Protein AF-A0A9D7E510-F1 (afdb_monomer_lite)

Organism: NCBI:txid2899263

Sec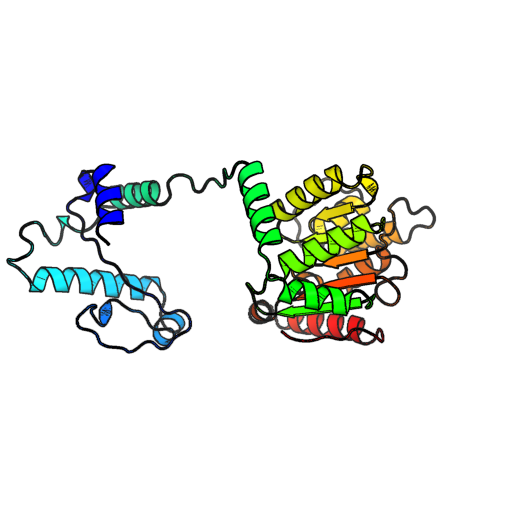ondary structure (DSSP, 8-state):
-HHHHHHHHHH-GGGTTS-----EE-SS------BTTB-GGGEE-HHHHHHS-HHHHHHHHHHHHHHHHHHTTTT-TT--TTTTSPPHHHHHHHHHHHSTT------HHHHHHHHHHHHHHS-HHHHHHHHHHTT-SEEEEE--TTSSHHHHHHHHHHHHHHTT--EEEE-S-HHHHHHHHHHHHHH-S-GGGEEEE-HHHHHHHHHT-SS--S-HHIIIIIHHHHHHHHHS-TT--SPPBSEEEETTGGGG--HHHHHHHHHHBTTHHHHSEEEEEE-SSGGGGS-HHHHHHHHHHHHHHHHSTT---EE-

pLDDT: mean 74.4, std 15.43, range [32.12, 93.81]

InterPro domains:
  IPR006935 Helicase/UvrB, N-terminal [PF04851] (123-252)
  IPR014001 Helicase superfamily 1/2, ATP-binding domain [PS51192] (130-312)
  IPR027417 P-loop containing nucleoside triphosphate hydrolase [G3DSA:3.40.50.300] (111-297)
  IPR027417 P-loop containing nucleoside triphosphate hydrolase [SSF52540] (55-264)

Structure (mmCIF, N/CA/C/O backbone):
data_AF-A0A9D7E510-F1
#
_entry.id   AF-A0A9D7E510-F1
#
loop_
_atom_site.group_PDB
_atom_site.id
_atom_site.type_symbol
_atom_site.label_atom_id
_atom_site.label_alt_id
_atom_site.label_comp_id
_atom_site.label_asym_id
_atom_site.label_entity_id
_atom_site.label_seq_id
_atom_site.pdbx_PDB_ins_code
_atom_site.Cartn_x
_atom_site.Cartn_y
_atom_site.Cartn_z
_atom_site.occupancy
_atom_site.B_iso_or_equiv
_atom_site.auth_seq_id
_atom_site.auth_comp_id
_atom_site.auth_asym_id
_atom_site.auth_atom_id
_atom_site.pdbx_PDB_model_num
ATOM 1 N N . MET A 1 1 ? 14.332 2.297 -32.876 1.00 50.8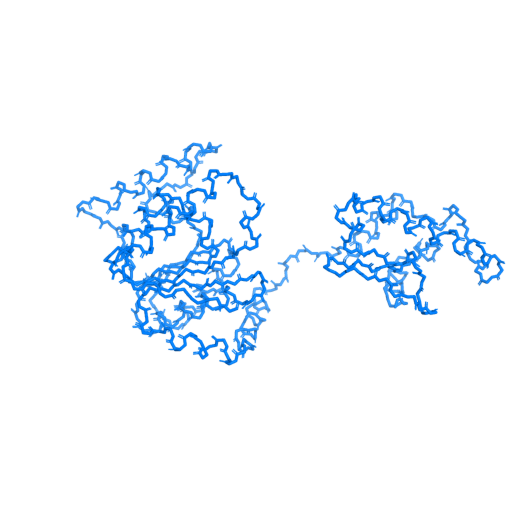4 1 MET A N 1
ATOM 2 C CA . MET A 1 1 ? 15.694 2.050 -32.338 1.00 50.84 1 MET A CA 1
ATOM 3 C C . MET A 1 1 ? 16.651 3.226 -32.562 1.00 50.84 1 MET A C 1
ATOM 5 O O . MET A 1 1 ? 17.382 3.557 -31.640 1.00 50.84 1 MET A O 1
ATOM 9 N N . HIS A 1 2 ? 16.612 3.893 -33.726 1.00 56.69 2 HIS A N 1
ATOM 10 C CA . HIS A 1 2 ? 17.417 5.095 -34.017 1.00 56.69 2 HIS A CA 1
ATOM 11 C C . HIS A 1 2 ? 17.227 6.230 -32.996 1.00 56.69 2 HIS A C 1
ATOM 13 O O . HIS A 1 2 ? 18.208 6.763 -32.500 1.00 56.69 2 HIS A O 1
ATOM 19 N N . SER A 1 3 ? 15.991 6.474 -32.546 1.00 67.56 3 SER A N 1
ATOM 20 C CA . SER A 1 3 ? 15.665 7.564 -31.610 1.00 67.56 3 SER A CA 1
ATOM 21 C C . SER A 1 3 ? 16.499 7.594 -30.314 1.00 67.56 3 SER A C 1
ATOM 23 O O . SER A 1 3 ? 16.955 8.668 -29.933 1.00 67.56 3 SER A O 1
ATOM 25 N N . LEU A 1 4 ? 16.765 6.451 -29.661 1.00 76.69 4 LEU A N 1
ATOM 26 C CA . LEU A 1 4 ? 17.544 6.435 -28.411 1.00 76.69 4 LEU A CA 1
ATOM 27 C C . LEU A 1 4 ? 19.038 6.664 -28.670 1.00 76.69 4 LEU A C 1
ATOM 29 O O . LEU A 1 4 ? 19.679 7.446 -27.975 1.00 76.69 4 LEU A O 1
ATOM 33 N N . ARG A 1 5 ? 19.596 6.007 -29.693 1.00 82.75 5 ARG A N 1
ATOM 34 C CA . ARG A 1 5 ? 20.995 6.214 -30.082 1.00 82.75 5 ARG A CA 1
ATOM 35 C C . ARG A 1 5 ? 21.221 7.665 -30.494 1.00 82.75 5 ARG A C 1
ATOM 37 O O . ARG A 1 5 ? 22.174 8.280 -30.032 1.00 82.75 5 ARG A O 1
ATOM 44 N N . ASP A 1 6 ? 20.332 8.216 -31.309 1.00 82.31 6 ASP A N 1
ATOM 45 C CA . ASP A 1 6 ? 20.431 9.591 -31.790 1.00 82.31 6 ASP A CA 1
ATOM 46 C C . ASP A 1 6 ? 20.286 10.591 -30.633 1.00 82.31 6 ASP A C 1
ATOM 48 O O . ASP A 1 6 ? 21.034 11.563 -30.567 1.00 82.31 6 ASP A O 1
ATOM 52 N N . TYR A 1 7 ? 19.403 10.320 -29.663 1.00 83.00 7 TYR A N 1
ATOM 53 C CA . TYR A 1 7 ? 19.268 11.104 -28.429 1.00 83.00 7 TYR A CA 1
ATOM 54 C C . TYR A 1 7 ? 20.561 11.129 -27.602 1.00 83.00 7 TYR A C 1
ATOM 56 O O . TYR A 1 7 ? 20.985 12.195 -27.146 1.00 83.00 7 TYR A O 1
ATOM 64 N N . VAL A 1 8 ? 21.189 9.964 -27.417 1.00 84.62 8 VAL A N 1
ATOM 65 C CA . VAL A 1 8 ? 22.427 9.810 -26.642 1.00 84.62 8 VAL A CA 1
ATOM 66 C C . VAL A 1 8 ? 23.598 10.483 -27.363 1.00 84.62 8 VAL A C 1
ATOM 68 O O . VAL A 1 8 ? 24.303 11.294 -26.768 1.00 84.62 8 VAL A O 1
ATOM 71 N N . VAL A 1 9 ? 23.764 10.220 -28.662 1.00 85.12 9 VAL A N 1
ATOM 72 C CA . VAL A 1 9 ? 24.860 10.768 -29.479 1.00 85.12 9 VAL A CA 1
ATOM 73 C C . VAL A 1 9 ? 24.745 12.283 -29.658 1.00 85.12 9 VAL A C 1
ATOM 75 O O . VAL A 1 9 ? 25.763 12.970 -29.691 1.00 85.12 9 VAL A O 1
ATOM 78 N N . LYS A 1 10 ? 23.524 12.829 -29.731 1.00 84.81 10 LYS A N 1
ATOM 79 C CA . LYS A 1 10 ? 23.296 14.281 -29.813 1.00 84.81 10 LYS A CA 1
ATOM 80 C C . LYS A 1 10 ? 23.758 15.023 -28.555 1.00 84.81 10 LYS A C 1
ATOM 82 O O . LYS A 1 10 ? 24.132 16.187 -28.651 1.00 84.81 10 LYS A O 1
ATOM 87 N N . ARG A 1 11 ? 23.714 14.374 -27.389 1.00 81.38 11 ARG A N 1
ATOM 88 C CA . ARG A 1 11 ? 24.143 14.954 -26.106 1.00 81.38 11 ARG A CA 1
ATOM 89 C C . ARG A 1 11 ? 25.596 14.641 -25.753 1.00 81.38 11 ARG A C 1
ATOM 91 O O . ARG A 1 11 ? 26.243 15.469 -25.125 1.00 81.38 11 ARG A O 1
ATOM 98 N N . ASP A 1 12 ? 26.108 13.487 -26.167 1.00 82.44 12 ASP A N 1
ATOM 99 C CA . ASP A 1 12 ? 27.518 13.128 -26.025 1.00 82.44 12 ASP A CA 1
ATOM 100 C C . ASP A 1 12 ? 28.020 12.450 -27.311 1.00 82.44 12 ASP A C 1
ATOM 102 O O . ASP A 1 12 ? 27.808 11.261 -27.570 1.00 82.44 12 ASP A O 1
ATOM 106 N N . CYS A 1 13 ? 28.729 13.233 -28.126 1.00 82.19 13 CYS A N 1
ATOM 107 C CA . CYS A 1 13 ? 29.284 12.794 -29.403 1.00 82.19 13 CYS A CA 1
ATOM 108 C C . CYS A 1 13 ? 30.378 11.723 -29.249 1.00 82.19 13 CYS A C 1
ATOM 110 O O . CYS A 1 13 ? 30.617 10.960 -30.193 1.00 82.19 13 CYS A O 1
ATOM 112 N N . SER A 1 14 ? 30.985 11.592 -28.059 1.00 82.19 14 SER A N 1
ATOM 113 C CA . SER A 1 14 ? 31.972 10.545 -27.760 1.00 82.19 14 SER A CA 1
ATOM 114 C C . SER A 1 14 ? 31.362 9.139 -27.745 1.00 82.19 14 SER A C 1
ATOM 116 O O . SER A 1 14 ? 32.092 8.149 -27.753 1.00 82.19 14 SER A O 1
ATOM 118 N N . LEU A 1 15 ? 30.028 9.034 -27.754 1.00 83.38 15 LEU A N 1
ATOM 119 C CA . LEU A 1 15 ? 29.286 7.771 -27.755 1.00 83.38 15 LEU A CA 1
ATOM 120 C C . LEU A 1 15 ? 28.911 7.292 -29.167 1.00 83.38 15 LEU A C 1
ATOM 122 O O . LEU A 1 15 ? 28.362 6.203 -29.327 1.00 83.38 15 LEU A O 1
ATOM 126 N N . SER A 1 16 ? 29.221 8.077 -30.204 1.00 83.19 16 SER A N 1
ATOM 127 C CA . SER A 1 16 ? 28.870 7.781 -31.603 1.00 83.19 16 SER A CA 1
ATOM 128 C C . SER A 1 16 ? 29.471 6.474 -32.136 1.00 83.19 16 SER A C 1
ATOM 130 O O . SER A 1 16 ? 28.828 5.792 -32.940 1.00 83.19 16 SER A O 1
ATOM 132 N N . GLY A 1 17 ? 30.669 6.115 -31.663 1.00 84.25 17 GLY A N 1
ATOM 133 C CA . GLY A 1 17 ? 31.392 4.901 -32.052 1.00 84.25 17 GLY A CA 1
ATOM 134 C C . GLY A 1 17 ? 30.976 3.628 -31.309 1.00 84.25 17 GLY A C 1
ATOM 135 O O . GLY A 1 17 ? 31.424 2.546 -31.687 1.00 84.25 17 GLY A O 1
ATOM 136 N N . ILE A 1 18 ? 30.126 3.732 -30.278 1.00 88.69 18 ILE A N 1
ATOM 137 C CA . ILE A 1 18 ? 29.694 2.592 -29.457 1.00 88.69 18 ILE A CA 1
ATOM 138 C C . ILE A 1 18 ? 28.623 1.785 -30.194 1.00 88.69 18 ILE A C 1
ATOM 140 O O . ILE A 1 18 ? 27.746 2.338 -30.866 1.00 88.69 18 ILE A O 1
ATOM 144 N N . LEU A 1 19 ? 28.674 0.460 -30.047 1.00 88.38 19 LEU A N 1
ATOM 145 C CA . LEU A 1 19 ? 27.659 -0.422 -30.603 1.00 88.38 19 LEU A CA 1
ATOM 146 C C . LEU A 1 19 ? 26.359 -0.379 -29.780 1.00 88.38 19 LEU A C 1
ATOM 148 O O . LEU A 1 19 ? 26.359 -0.674 -28.588 1.00 88.38 19 LEU A O 1
ATOM 152 N N . PHE A 1 20 ? 25.239 -0.078 -30.443 1.00 86.94 20 PHE A N 1
ATOM 153 C CA . PHE A 1 20 ? 23.895 -0.125 -29.859 1.00 86.94 20 PHE A CA 1
ATOM 154 C C . PHE A 1 20 ? 23.093 -1.280 -30.455 1.00 86.94 20 PHE A C 1
ATOM 156 O O . PHE A 1 20 ? 23.040 -1.437 -31.673 1.00 86.94 20 PHE A O 1
ATOM 163 N N . PHE A 1 21 ? 22.425 -2.044 -29.592 1.00 87.25 21 PHE A N 1
ATOM 164 C CA . PHE A 1 21 ? 21.490 -3.100 -29.970 1.00 87.25 21 PHE A CA 1
ATOM 165 C C . PHE A 1 21 ? 20.294 -3.118 -29.024 1.00 87.25 21 PHE A C 1
ATOM 167 O O . PHE A 1 21 ? 20.404 -2.720 -27.865 1.00 87.25 21 PHE A O 1
ATOM 174 N N . SER A 1 22 ? 19.163 -3.620 -29.513 1.00 86.88 22 SER A N 1
ATOM 175 C CA . SER A 1 22 ? 18.006 -3.943 -28.684 1.00 86.88 22 SER A CA 1
ATOM 176 C C . SER A 1 22 ? 17.856 -5.448 -28.522 1.00 86.88 22 SER A C 1
ATOM 178 O O . SER A 1 22 ? 18.141 -6.220 -29.444 1.00 86.88 22 SER A O 1
ATOM 180 N N . ALA A 1 23 ? 17.318 -5.834 -27.374 1.00 89.06 23 ALA A N 1
ATOM 181 C CA . ALA A 1 23 ? 16.826 -7.171 -27.114 1.00 89.06 23 ALA A CA 1
ATOM 182 C C . ALA A 1 23 ? 15.551 -7.101 -26.270 1.00 89.06 23 ALA A C 1
ATOM 184 O O . ALA A 1 23 ? 15.326 -6.117 -25.564 1.00 89.06 23 ALA A O 1
ATOM 185 N N . VAL A 1 24 ? 14.729 -8.142 -26.352 1.00 88.94 24 VAL A N 1
ATOM 186 C CA . VAL A 1 24 ? 13.446 -8.244 -25.649 1.00 88.94 24 VAL A CA 1
ATOM 187 C C . VAL A 1 24 ? 13.505 -9.388 -24.645 1.00 88.94 24 VAL A C 1
ATOM 189 O O . VAL A 1 24 ? 14.005 -10.470 -24.941 1.00 88.94 24 VAL A O 1
ATOM 192 N N . ILE A 1 25 ? 12.983 -9.164 -23.443 1.00 88.56 25 ILE A N 1
ATOM 193 C CA . ILE A 1 25 ? 12.869 -10.205 -22.421 1.00 88.56 25 ILE A CA 1
ATOM 194 C C . ILE A 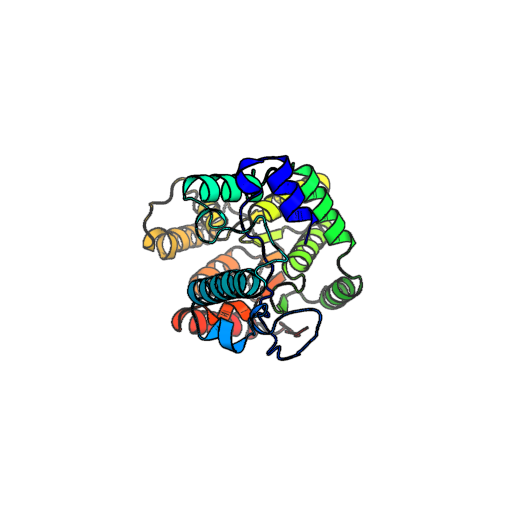1 25 ? 11.390 -10.492 -22.209 1.00 88.56 25 ILE A C 1
ATOM 196 O O . ILE A 1 25 ? 10.648 -9.650 -21.708 1.00 88.56 25 ILE A O 1
ATOM 200 N N . PHE A 1 26 ? 10.968 -11.699 -22.561 1.00 87.12 26 PHE A N 1
ATOM 201 C CA . PHE A 1 26 ? 9.628 -12.186 -22.280 1.00 87.12 26 PHE A CA 1
ATOM 202 C C . PHE A 1 26 ? 9.610 -12.781 -20.876 1.00 87.12 26 PHE A C 1
ATOM 204 O O . PHE A 1 26 ? 10.013 -13.919 -20.654 1.00 87.12 26 PHE A O 1
ATOM 211 N N . THR A 1 27 ? 9.143 -12.005 -19.903 1.00 84.69 27 THR A N 1
ATOM 212 C CA . THR A 1 27 ? 9.152 -12.407 -18.486 1.00 84.69 27 THR A CA 1
ATOM 213 C C . THR A 1 27 ? 8.167 -13.537 -18.180 1.00 84.69 27 THR A C 1
ATOM 215 O O . THR A 1 27 ? 8.410 -14.350 -17.287 1.00 84.69 27 THR A O 1
ATOM 218 N N . ARG A 1 28 ? 7.066 -13.618 -18.938 1.00 75.38 28 ARG A N 1
ATOM 219 C CA . ARG A 1 28 ? 5.962 -14.563 -18.695 1.00 75.38 28 ARG A CA 1
ATOM 220 C C . ARG A 1 28 ? 5.698 -15.535 -19.850 1.00 75.38 28 ARG A C 1
ATOM 222 O O . ARG A 1 28 ? 5.140 -16.598 -19.608 1.00 75.38 28 ARG A O 1
ATOM 229 N N . ALA A 1 29 ? 6.163 -15.241 -21.066 1.00 78.69 29 ALA A N 1
ATOM 230 C CA . ALA A 1 29 ? 5.894 -16.062 -22.247 1.00 78.69 29 ALA A CA 1
ATOM 231 C C . ALA A 1 29 ? 7.108 -16.919 -22.671 1.00 78.69 29 ALA A C 1
ATOM 233 O O . ALA A 1 29 ? 8.229 -16.400 -22.753 1.00 78.69 29 ALA A O 1
ATOM 234 N N . PRO A 1 30 ? 6.912 -18.216 -22.982 1.00 74.12 30 PRO A N 1
ATOM 235 C CA . PRO A 1 30 ? 7.916 -19.042 -23.643 1.00 74.12 30 PRO A CA 1
ATOM 236 C C . PRO A 1 30 ? 7.958 -18.703 -25.143 1.00 74.12 30 PRO A C 1
ATOM 238 O O . PRO A 1 30 ? 7.520 -19.474 -25.989 1.00 74.12 30 PRO A O 1
ATOM 241 N N . PHE A 1 31 ? 8.447 -17.505 -25.465 1.00 80.62 31 PHE A N 1
ATOM 242 C CA . PHE A 1 31 ? 8.577 -17.035 -26.843 1.00 80.62 31 PHE A CA 1
ATOM 243 C C . PHE A 1 31 ? 9.619 -17.867 -27.606 1.00 80.62 31 PHE A C 1
ATOM 245 O O . PHE A 1 31 ? 10.715 -18.103 -27.089 1.00 80.62 31 PHE A O 1
ATOM 252 N N . SER A 1 32 ? 9.265 -18.319 -28.811 1.00 75.69 32 SER A N 1
ATOM 253 C CA . SER A 1 32 ? 10.130 -19.137 -29.678 1.00 75.69 32 SER A CA 1
ATOM 254 C C . SER A 1 32 ? 9.964 -18.833 -31.172 1.00 75.69 32 SER A C 1
ATOM 256 O O . SER A 1 32 ? 10.434 -19.596 -32.008 1.00 75.69 32 SER A O 1
ATOM 258 N N . GLU A 1 33 ? 9.331 -17.707 -31.510 1.00 80.06 33 GLU A N 1
ATOM 259 C CA . GLU A 1 33 ? 9.060 -17.338 -32.900 1.00 80.06 33 GLU A CA 1
ATOM 260 C C . GLU A 1 33 ? 10.323 -16.839 -33.615 1.00 80.06 33 GLU A C 1
ATOM 262 O O . GLU A 1 33 ? 11.055 -15.963 -33.126 1.00 80.06 33 GLU A O 1
ATOM 267 N N . GLU A 1 34 ? 10.543 -17.369 -34.816 1.00 82.19 34 GLU A N 1
ATOM 268 C CA . GLU A 1 34 ? 11.590 -16.927 -35.727 1.00 82.19 34 GLU A CA 1
ATOM 269 C C . GLU A 1 34 ? 11.010 -15.963 -36.761 1.00 82.19 34 GLU A C 1
ATOM 271 O O . GLU A 1 34 ? 9.983 -16.224 -37.382 1.00 82.19 34 GLU A O 1
ATOM 276 N N . SER A 1 35 ? 11.683 -14.832 -36.960 1.00 83.69 35 SER A N 1
ATOM 277 C CA . SER A 1 35 ? 11.290 -13.828 -37.945 1.00 83.69 35 SER A CA 1
ATOM 278 C C . SER A 1 35 ? 12.529 -13.268 -38.631 1.00 83.69 35 SER A C 1
ATOM 280 O O . SER A 1 35 ? 13.575 -13.141 -37.994 1.00 83.69 35 SER A O 1
ATOM 282 N N . PRO A 1 36 ? 12.439 -12.870 -39.908 1.00 78.31 36 PRO A N 1
ATOM 283 C CA . PRO A 1 36 ? 13.504 -12.113 -40.558 1.00 78.31 36 PRO A CA 1
ATOM 284 C C . PRO A 1 36 ? 13.742 -10.728 -39.925 1.00 78.31 36 PRO A C 1
ATOM 286 O O . PRO A 1 36 ? 14.789 -10.128 -40.168 1.00 78.31 36 PRO A O 1
ATOM 289 N N . GLU A 1 37 ? 12.808 -10.217 -39.116 1.00 78.06 37 GLU A N 1
ATOM 290 C CA . GLU A 1 37 ? 12.905 -8.896 -38.479 1.00 78.06 37 GLU A CA 1
ATOM 291 C C . GLU A 1 37 ? 13.808 -8.866 -37.234 1.00 78.06 37 GLU A C 1
ATOM 293 O O . GLU A 1 37 ? 14.300 -7.799 -36.858 1.00 78.06 37 GLU A O 1
ATOM 298 N N . TRP A 1 38 ? 14.061 -10.013 -36.595 1.00 83.12 38 TRP A N 1
ATOM 299 C CA . TRP A 1 38 ? 14.916 -10.107 -35.410 1.00 83.12 38 TRP A CA 1
ATOM 300 C C . TRP A 1 38 ? 15.751 -11.377 -35.407 1.00 83.12 38 TRP A C 1
ATOM 302 O O . TRP A 1 38 ? 15.374 -12.422 -35.924 1.00 83.12 38 TRP A O 1
ATOM 312 N N . HIS A 1 39 ? 16.903 -11.325 -34.753 1.00 85.38 39 HIS A N 1
ATOM 313 C CA . HIS A 1 39 ? 17.708 -12.519 -34.576 1.00 85.38 39 HIS A CA 1
ATOM 314 C C . HIS A 1 39 ? 17.228 -13.351 -33.380 1.00 85.38 39 HIS A C 1
ATOM 316 O O . HIS A 1 39 ? 16.844 -12.781 -32.356 1.00 85.38 39 HIS A O 1
ATOM 322 N N . PRO A 1 40 ? 17.343 -14.693 -33.428 1.00 84.44 40 PRO A N 1
ATOM 323 C CA . PRO A 1 40 ? 16.976 -15.560 -32.303 1.00 84.44 40 PRO A CA 1
ATOM 324 C C . PRO A 1 40 ? 17.707 -15.218 -30.999 1.00 84.44 40 PRO A C 1
ATOM 326 O O . PRO A 1 40 ? 17.216 -15.455 -29.905 1.00 84.44 40 PRO A O 1
ATOM 329 N N . TRP A 1 41 ? 18.892 -14.614 -31.097 1.00 87.56 41 TRP A N 1
ATOM 330 C CA . TRP A 1 41 ? 19.654 -14.172 -29.935 1.00 87.56 41 TRP A CA 1
ATOM 331 C C . TRP A 1 41 ? 19.220 -12.818 -29.363 1.00 87.56 41 TRP A C 1
ATOM 333 O O . TRP A 1 41 ? 19.731 -12.436 -28.318 1.00 87.56 41 TRP A O 1
ATOM 343 N N . GLN A 1 42 ? 18.309 -12.091 -30.014 1.00 87.56 42 GLN A N 1
ATOM 344 C CA . GLN A 1 42 ? 17.789 -10.806 -29.533 1.00 87.56 42 GLN A CA 1
ATOM 345 C C . GLN A 1 42 ? 16.605 -10.955 -28.577 1.00 87.56 42 GLN A C 1
ATOM 347 O O . GLN A 1 42 ? 16.060 -9.944 -28.139 1.00 87.56 42 GLN A O 1
ATOM 352 N N . HIS A 1 43 ? 16.198 -12.174 -28.226 1.00 87.69 43 HIS A N 1
ATOM 353 C CA . HIS A 1 43 ? 15.164 -12.371 -27.223 1.00 87.69 43 HIS A CA 1
ATOM 354 C C . HIS A 1 43 ? 15.574 -13.375 -26.146 1.00 87.69 43 HIS A C 1
ATOM 356 O O . HIS A 1 43 ? 16.329 -14.316 -26.385 1.00 87.69 43 HIS A O 1
ATOM 362 N N . ILE A 1 44 ? 15.059 -13.161 -24.937 1.00 85.44 44 ILE A N 1
ATOM 363 C CA . ILE A 1 44 ? 15.159 -14.093 -23.813 1.00 85.44 44 ILE A CA 1
ATOM 364 C C . ILE A 1 44 ? 13.741 -14.522 -23.470 1.00 85.44 44 ILE A C 1
ATOM 366 O O . ILE A 1 44 ? 12.897 -13.683 -23.161 1.00 85.44 44 ILE A O 1
ATOM 370 N N . ASN A 1 45 ? 13.479 -15.824 -23.516 1.00 85.19 45 ASN A N 1
ATOM 371 C CA . ASN A 1 45 ? 12.193 -16.367 -23.099 1.00 85.19 45 ASN A CA 1
ATOM 372 C C . ASN A 1 45 ? 12.109 -16.545 -21.575 1.00 85.19 45 ASN A C 1
ATOM 374 O O . ASN A 1 45 ? 13.118 -16.530 -20.861 1.00 85.19 45 ASN A O 1
ATOM 378 N N . SER A 1 46 ? 10.892 -16.760 -21.077 1.00 84.56 46 SER A N 1
ATOM 379 C CA . SER A 1 46 ? 10.628 -16.855 -19.638 1.00 84.56 46 SER A CA 1
ATOM 380 C C . SER A 1 46 ? 11.372 -18.009 -18.955 1.00 84.56 46 SER A C 1
ATOM 382 O O . SER A 1 46 ? 11.739 -17.903 -17.785 1.00 84.56 46 SER A O 1
ATOM 384 N N . LEU A 1 47 ? 11.654 -19.096 -19.679 1.00 80.88 47 LEU A N 1
ATOM 385 C CA . LEU A 1 47 ? 12.389 -20.256 -19.168 1.00 80.88 47 LEU A CA 1
ATOM 386 C C . LEU A 1 47 ? 13.869 -19.933 -18.935 1.00 80.88 47 LEU A C 1
ATOM 388 O O . LEU A 1 47 ? 14.409 -20.252 -17.876 1.00 80.88 47 LEU A O 1
ATOM 392 N N . ILE A 1 48 ? 14.523 -19.284 -19.902 1.00 81.06 48 ILE A N 1
ATOM 393 C CA . ILE A 1 48 ? 15.928 -18.871 -19.791 1.00 81.06 48 ILE A CA 1
ATOM 394 C C . ILE A 1 48 ? 16.066 -17.789 -18.717 1.00 81.06 48 ILE A C 1
ATOM 396 O O . ILE A 1 48 ? 16.981 -17.865 -17.897 1.00 81.06 48 ILE A O 1
ATOM 400 N N . PHE A 1 49 ? 15.125 -16.840 -18.676 1.00 84.88 49 PHE A N 1
ATOM 401 C CA . PHE A 1 49 ? 15.102 -15.764 -17.685 1.00 84.88 49 PHE A CA 1
ATOM 402 C C . PHE A 1 49 ? 15.026 -16.285 -16.241 1.00 84.88 49 PHE A C 1
ATOM 404 O O . PHE A 1 49 ? 15.722 -15.774 -15.371 1.00 84.88 49 PHE A O 1
ATOM 411 N N . LYS A 1 50 ? 14.235 -17.337 -15.985 1.00 82.56 50 LYS A N 1
ATOM 412 C CA . LYS A 1 50 ? 14.104 -17.946 -14.648 1.00 82.56 50 LYS A CA 1
ATOM 413 C C . LYS A 1 50 ? 15.296 -18.821 -14.244 1.00 82.56 50 LYS A C 1
ATOM 415 O O . LYS A 1 50 ? 15.521 -19.022 -13.057 1.00 82.56 50 LYS A O 1
ATOM 420 N N . ARG A 1 51 ? 16.031 -19.385 -15.209 1.00 83.56 51 ARG A N 1
ATOM 421 C CA . ARG A 1 51 ? 17.087 -20.387 -14.955 1.00 83.56 51 ARG A CA 1
ATOM 422 C C . ARG A 1 51 ? 18.505 -19.823 -14.941 1.00 83.56 51 ARG A C 1
ATOM 424 O O . ARG A 1 51 ? 19.405 -20.490 -14.438 1.00 83.56 51 ARG A O 1
ATOM 431 N N . ARG A 1 52 ? 18.740 -18.644 -15.524 1.00 85.06 52 ARG A N 1
ATOM 432 C CA . ARG A 1 52 ? 20.076 -18.035 -15.616 1.00 85.06 52 ARG A CA 1
ATOM 433 C C . ARG A 1 52 ? 20.050 -16.602 -15.082 1.00 85.06 52 ARG A C 1
ATOM 435 O O . ARG A 1 52 ? 19.091 -15.883 -15.351 1.00 85.06 52 ARG A O 1
ATOM 442 N N . PRO A 1 53 ? 21.117 -16.140 -14.405 1.00 88.19 53 PRO A N 1
ATOM 443 C CA . PRO A 1 53 ? 21.238 -14.740 -14.019 1.00 88.19 53 PRO A CA 1
ATOM 444 C C . PRO A 1 53 ? 21.059 -13.806 -15.222 1.00 88.19 53 PRO A C 1
ATOM 446 O O . PRO A 1 53 ? 21.651 -14.021 -16.287 1.00 88.19 53 PRO A O 1
ATOM 449 N N . ILE A 1 54 ? 20.286 -12.733 -15.039 1.00 85.56 54 ILE A N 1
ATOM 450 C CA . ILE A 1 54 ? 20.027 -11.745 -16.097 1.00 85.56 54 ILE A CA 1
ATOM 451 C C . ILE A 1 54 ? 21.332 -11.137 -16.634 1.00 85.56 54 ILE A C 1
ATOM 453 O O . ILE A 1 54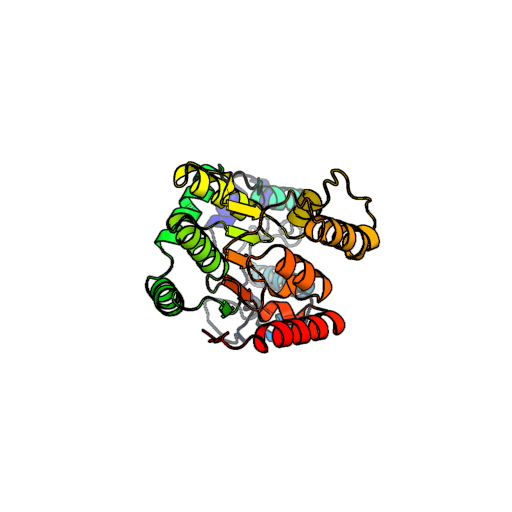 ? 21.477 -10.931 -17.836 1.00 85.56 54 ILE A O 1
ATOM 457 N N . SER A 1 55 ? 22.327 -10.944 -15.763 1.00 89.25 55 SER A N 1
ATOM 458 C CA . SER A 1 55 ? 23.642 -10.408 -16.118 1.00 89.25 55 SER A CA 1
ATOM 459 C C . SER A 1 55 ? 24.393 -11.289 -17.120 1.00 89.25 55 SER A C 1
ATOM 461 O O . SER A 1 55 ? 25.021 -10.769 -18.040 1.00 89.25 55 SER A O 1
ATOM 463 N N . ALA A 1 56 ? 24.312 -12.615 -16.979 1.00 88.25 56 ALA A N 1
ATOM 464 C CA . ALA A 1 56 ? 24.920 -13.555 -17.916 1.00 88.25 56 ALA A CA 1
ATOM 465 C C . ALA A 1 56 ? 24.203 -13.517 -19.271 1.00 88.25 56 ALA A C 1
ATOM 467 O O . ALA A 1 56 ? 24.850 -13.439 -20.311 1.00 88.25 56 ALA A O 1
ATOM 468 N N . SER A 1 57 ? 22.870 -13.482 -19.250 1.00 88.69 57 SER A N 1
ATOM 469 C CA . SER A 1 57 ? 22.056 -13.452 -20.468 1.00 88.69 57 SER A CA 1
ATOM 470 C C . SER A 1 57 ? 22.257 -12.158 -21.268 1.00 88.69 57 SER A C 1
ATOM 472 O O . SER A 1 57 ? 22.439 -12.206 -22.481 1.00 88.69 57 SER A O 1
ATOM 474 N N . ILE A 1 58 ? 22.323 -11.002 -20.596 1.00 89.62 58 ILE A N 1
ATOM 475 C CA . ILE A 1 58 ? 22.637 -9.713 -21.233 1.00 89.62 58 ILE A CA 1
ATOM 476 C C . ILE A 1 58 ? 24.047 -9.736 -21.838 1.00 89.62 58 ILE A C 1
ATOM 478 O O . ILE A 1 58 ? 24.237 -9.301 -22.973 1.00 89.62 58 ILE A O 1
ATOM 482 N N . LYS A 1 59 ? 25.042 -10.273 -21.117 1.00 90.12 59 LYS A N 1
ATOM 483 C CA . LYS A 1 59 ? 26.409 -10.414 -21.647 1.00 90.12 59 LYS A CA 1
ATOM 484 C C . LYS A 1 59 ? 26.447 -11.284 -22.906 1.00 90.12 59 LYS A C 1
ATOM 486 O O . LYS A 1 59 ? 27.150 -10.926 -23.848 1.00 90.12 59 LYS A O 1
ATOM 491 N N . ASP A 1 60 ? 25.697 -12.384 -22.941 1.00 90.62 60 ASP A N 1
ATOM 492 C CA . ASP A 1 60 ? 25.620 -13.268 -24.111 1.00 90.62 60 ASP A CA 1
ATOM 493 C C . ASP A 1 60 ? 25.001 -12.550 -25.325 1.00 90.62 60 ASP A C 1
ATOM 495 O O . ASP A 1 60 ? 25.527 -12.660 -26.433 1.00 90.62 60 ASP A O 1
ATOM 499 N N . ILE A 1 61 ? 23.944 -11.755 -25.123 1.00 91.62 61 ILE A N 1
ATOM 500 C CA . ILE A 1 61 ? 23.338 -10.926 -26.181 1.00 91.62 61 ILE A CA 1
ATOM 501 C C . ILE A 1 61 ? 24.356 -9.933 -26.740 1.00 91.62 61 ILE A C 1
ATOM 503 O O . ILE A 1 61 ? 24.525 -9.839 -27.954 1.00 91.62 61 ILE A O 1
ATOM 507 N N . LEU A 1 62 ? 25.053 -9.203 -25.864 1.00 91.06 62 LEU A N 1
ATOM 508 C CA . LEU A 1 62 ? 26.036 -8.203 -26.283 1.00 91.06 62 LEU A CA 1
ATOM 509 C C . LEU A 1 62 ? 27.195 -8.845 -27.056 1.00 91.06 62 LEU A C 1
ATOM 511 O O . LEU A 1 62 ? 27.618 -8.311 -28.079 1.00 91.06 62 LEU A O 1
ATOM 515 N N . LYS A 1 63 ? 27.679 -10.019 -26.630 1.00 91.00 63 LYS A N 1
ATOM 516 C CA . LYS A 1 63 ? 28.696 -10.774 -27.382 1.00 91.00 63 LYS A CA 1
ATOM 517 C C . LYS A 1 63 ? 28.213 -11.120 -28.790 1.00 91.00 63 LYS A C 1
ATOM 519 O O . LYS A 1 63 ? 28.900 -10.799 -29.757 1.00 91.00 63 LYS A O 1
ATOM 524 N N . LYS A 1 64 ? 27.006 -11.680 -28.909 1.00 91.44 64 LYS A N 1
ATOM 525 C CA . LYS A 1 64 ? 26.410 -12.041 -30.204 1.00 91.44 64 LYS A CA 1
ATOM 526 C C . LYS A 1 64 ? 26.147 -10.825 -31.092 1.00 91.44 64 LYS A C 1
ATOM 528 O O . LYS A 1 64 ? 26.315 -10.911 -32.304 1.00 91.44 64 LYS A O 1
ATOM 533 N N . ALA A 1 65 ? 25.814 -9.676 -30.508 1.00 90.19 65 ALA A N 1
ATOM 534 C CA . ALA A 1 65 ? 25.700 -8.410 -31.226 1.00 90.19 65 ALA A CA 1
ATOM 535 C C . ALA A 1 65 ? 27.035 -7.975 -31.860 1.00 90.19 65 ALA A C 1
ATOM 537 O O . ALA A 1 65 ? 27.076 -7.633 -33.044 1.00 90.19 65 ALA A O 1
ATOM 538 N N . HIS A 1 66 ? 28.136 -8.036 -31.105 1.00 90.44 66 HIS A N 1
ATOM 539 C CA . HIS A 1 66 ? 29.475 -7.741 -31.627 1.00 90.44 66 HIS A CA 1
ATOM 540 C C . HIS A 1 66 ? 29.901 -8.741 -32.716 1.00 90.44 66 HIS A C 1
ATOM 542 O O . HIS A 1 66 ? 30.397 -8.335 -33.768 1.00 90.44 66 HIS A O 1
ATOM 548 N N . GLU A 1 67 ? 29.663 -10.039 -32.507 1.00 89.69 67 GLU A N 1
ATOM 549 C CA . GLU A 1 67 ? 29.929 -11.091 -33.502 1.00 89.69 67 GLU A CA 1
ATOM 550 C C . GLU A 1 67 ? 29.130 -10.872 -34.790 1.00 89.69 67 GLU A C 1
ATOM 552 O O . GLU A 1 67 ? 29.677 -10.970 -35.890 1.00 89.69 67 GLU A O 1
ATOM 557 N N . HIS A 1 68 ? 27.854 -10.503 -34.666 1.00 88.06 68 HIS A N 1
ATOM 558 C CA . HIS A 1 68 ? 26.977 -10.235 -35.796 1.00 88.06 68 HIS A CA 1
ATOM 559 C C . HIS A 1 68 ? 27.499 -9.088 -36.669 1.00 88.06 68 HIS A C 1
ATOM 561 O O . HIS A 1 68 ? 27.607 -9.238 -37.887 1.00 88.06 68 HIS A O 1
ATOM 567 N N . VAL A 1 69 ? 27.870 -7.956 -36.063 1.00 86.94 69 VAL A N 1
ATOM 568 C CA . VAL A 1 69 ? 28.406 -6.800 -36.803 1.00 86.94 69 VAL A CA 1
ATOM 569 C C . VAL A 1 69 ? 29.768 -7.121 -37.411 1.00 86.94 69 VAL A C 1
ATOM 571 O O . VAL A 1 69 ? 30.010 -6.789 -38.572 1.00 86.94 69 VAL A O 1
ATOM 574 N N . ARG A 1 70 ? 30.623 -7.847 -36.677 1.00 85.25 70 ARG A N 1
ATOM 575 C CA . ARG A 1 70 ? 31.923 -8.317 -37.171 1.00 85.25 70 ARG A CA 1
ATOM 576 C C . ARG A 1 70 ? 31.785 -9.238 -38.384 1.00 85.25 70 ARG A C 1
ATOM 578 O O . ARG A 1 70 ? 32.545 -9.095 -39.335 1.00 85.25 70 ARG A O 1
ATOM 585 N N . SER A 1 71 ? 30.818 -10.157 -38.374 1.00 82.38 71 SER A N 1
ATOM 586 C CA . SER A 1 71 ? 30.583 -11.102 -39.478 1.00 82.38 71 SER A CA 1
ATOM 587 C C . SER A 1 71 ? 30.139 -10.420 -40.779 1.00 82.38 71 SER A C 1
ATOM 589 O O . SER A 1 71 ? 30.314 -10.972 -41.861 1.00 82.38 71 SER A O 1
ATOM 591 N N . LYS A 1 72 ? 29.619 -9.189 -40.687 1.00 79.75 72 LYS A N 1
ATOM 592 C CA . LYS A 1 72 ? 29.198 -8.347 -41.817 1.00 79.75 72 LYS A CA 1
ATOM 593 C C . LYS A 1 72 ? 30.262 -7.306 -42.205 1.00 79.75 72 LYS A C 1
ATOM 595 O O . LYS A 1 72 ? 29.916 -6.230 -42.708 1.00 79.75 72 LYS A O 1
ATOM 600 N N . ALA A 1 73 ? 31.540 -7.609 -41.949 1.00 56.91 73 ALA A N 1
ATOM 601 C CA . ALA A 1 73 ? 32.685 -6.757 -42.272 1.00 56.91 73 ALA A CA 1
ATOM 602 C C . ALA A 1 73 ? 32.598 -6.255 -43.727 1.00 56.91 73 ALA A C 1
ATOM 604 O O . ALA A 1 73 ? 32.589 -7.042 -44.667 1.00 56.91 73 ALA A O 1
ATOM 605 N N . GLY A 1 74 ? 32.458 -4.936 -43.892 1.00 61.66 74 GLY A N 1
ATOM 606 C CA . GLY A 1 74 ? 32.219 -4.268 -45.178 1.00 61.66 74 GLY A CA 1
ATOM 607 C C . GLY A 1 74 ? 30.992 -3.348 -45.179 1.00 61.66 74 GLY A C 1
ATOM 608 O O . GLY A 1 74 ? 31.048 -2.267 -45.754 1.00 61.66 74 GLY A O 1
ATOM 609 N N . ARG A 1 75 ? 29.909 -3.704 -44.467 1.00 62.50 75 ARG A N 1
ATOM 610 C CA . ARG A 1 75 ? 28.708 -2.843 -44.335 1.00 62.50 75 ARG A CA 1
ATOM 611 C C . ARG A 1 75 ? 28.807 -1.796 -43.224 1.00 62.50 75 ARG A C 1
ATOM 613 O O . ARG A 1 75 ? 28.101 -0.795 -43.261 1.00 62.50 75 ARG A O 1
ATOM 620 N N . TYR A 1 76 ? 29.672 -2.030 -42.241 1.00 68.19 76 TYR A N 1
ATOM 621 C CA . TYR A 1 76 ? 29.830 -1.186 -41.057 1.00 68.19 76 TYR A CA 1
ATOM 622 C C . TYR A 1 76 ? 31.284 -0.719 -40.936 1.00 68.19 76 TYR A C 1
ATOM 624 O O . TYR A 1 76 ? 32.019 -1.173 -40.065 1.00 68.19 76 TYR A O 1
ATOM 632 N N . SER A 1 77 ? 31.708 0.178 -41.831 1.00 72.38 77 SER A N 1
ATOM 633 C CA . SER A 1 77 ? 33.082 0.716 -41.881 1.00 72.38 77 SER A CA 1
ATOM 634 C C . SER A 1 77 ? 33.514 1.459 -40.609 1.00 72.38 77 SER A C 1
ATOM 636 O O . SER A 1 77 ? 34.705 1.621 -40.362 1.00 72.38 77 SER A O 1
ATOM 638 N N . TRP A 1 78 ? 32.552 1.892 -39.792 1.00 80.56 78 TRP A N 1
ATOM 639 C CA . TRP A 1 78 ? 32.780 2.580 -38.523 1.00 80.56 78 TRP A CA 1
ATOM 640 C C . TRP A 1 78 ? 33.068 1.633 -37.346 1.00 80.56 78 TRP A C 1
ATOM 642 O O . TRP A 1 78 ? 33.583 2.088 -36.327 1.00 80.56 78 TRP A O 1
ATOM 652 N N . TYR A 1 79 ? 32.726 0.343 -37.450 1.00 84.19 79 TYR A N 1
ATOM 653 C CA . TYR A 1 79 ? 32.845 -0.596 -36.333 1.00 84.19 79 TYR A CA 1
ATOM 654 C C . TYR A 1 79 ? 34.297 -1.022 -36.119 1.00 84.19 79 TYR A C 1
ATOM 656 O O . TYR A 1 79 ? 34.958 -1.525 -37.030 1.00 84.19 79 TYR A O 1
ATOM 664 N N . ARG A 1 80 ? 34.770 -0.895 -34.879 1.00 82.31 80 ARG A N 1
ATOM 665 C CA . ARG A 1 80 ? 36.070 -1.402 -34.437 1.00 82.31 80 ARG A CA 1
ATOM 666 C C . ARG A 1 80 ? 35.861 -2.140 -33.132 1.00 82.31 80 ARG A C 1
ATOM 668 O O . ARG A 1 80 ? 35.301 -1.590 -32.196 1.00 82.31 80 ARG A O 1
ATOM 675 N N . ASP A 1 81 ? 36.300 -3.392 -33.064 1.00 80.12 81 ASP A N 1
ATOM 676 C CA . ASP A 1 81 ? 35.922 -4.288 -31.967 1.00 80.12 81 ASP A CA 1
ATOM 677 C C . ASP A 1 81 ? 36.259 -3.717 -30.577 1.00 80.12 81 ASP A C 1
ATOM 679 O O . ASP A 1 81 ? 35.442 -3.795 -29.662 1.00 80.12 81 ASP A O 1
ATOM 683 N N . GLN A 1 82 ? 37.423 -3.086 -30.424 1.00 79.62 82 GLN A N 1
ATOM 684 C CA . GLN A 1 82 ? 37.822 -2.465 -29.160 1.00 79.62 82 GLN A CA 1
ATOM 685 C C . GLN A 1 82 ? 37.154 -1.100 -28.937 1.00 79.62 82 GLN A C 1
ATOM 687 O O . GLN A 1 82 ? 36.592 -0.881 -27.867 1.00 79.62 82 GLN A O 1
ATOM 692 N N . ASP A 1 83 ? 37.131 -0.227 -29.950 1.00 82.38 83 ASP A N 1
ATOM 693 C CA . ASP A 1 83 ? 36.617 1.148 -29.813 1.00 82.38 83 ASP A CA 1
ATOM 694 C C . ASP A 1 83 ? 35.081 1.215 -29.721 1.00 82.38 83 ASP A C 1
ATOM 696 O O . ASP A 1 83 ? 34.520 2.169 -29.186 1.00 82.38 83 ASP A O 1
ATOM 700 N N . SER A 1 84 ? 34.380 0.196 -30.227 1.00 85.62 84 SER A N 1
ATOM 701 C CA . SER A 1 84 ? 32.919 0.108 -30.172 1.00 85.62 84 SER A CA 1
ATOM 702 C C . SER A 1 84 ? 32.385 -0.458 -28.856 1.00 85.62 84 SER A C 1
ATOM 704 O O . SER A 1 84 ? 31.169 -0.619 -28.713 1.00 85.62 84 SER A O 1
ATOM 706 N N . ARG A 1 85 ? 33.266 -0.748 -27.890 1.00 89.88 85 ARG A N 1
ATOM 707 C CA . ARG A 1 85 ? 32.897 -1.089 -26.512 1.00 89.88 85 ARG A CA 1
ATOM 708 C C . ARG A 1 85 ? 33.016 0.147 -25.618 1.00 89.88 85 ARG A C 1
ATOM 710 O O . ARG A 1 85 ? 33.986 0.889 -25.738 1.00 89.88 85 ARG A O 1
ATOM 717 N N . PRO A 1 86 ? 32.056 0.382 -24.710 1.00 88.31 86 PRO A N 1
ATOM 718 C CA . PRO A 1 86 ? 32.101 1.554 -23.850 1.00 88.31 86 PRO A CA 1
ATOM 719 C C . PRO A 1 86 ? 33.211 1.420 -22.796 1.00 88.31 86 PRO A C 1
ATOM 721 O O . PRO A 1 86 ? 33.330 0.393 -22.129 1.00 88.31 86 PRO A O 1
ATOM 724 N N . SER A 1 87 ? 33.994 2.481 -22.605 1.00 88.12 87 SER A N 1
ATOM 725 C CA . SER A 1 87 ? 34.901 2.628 -21.458 1.00 88.12 87 SER A CA 1
ATOM 726 C C . SER A 1 87 ? 34.128 2.868 -20.160 1.00 88.12 87 SER A C 1
ATOM 728 O O . SER A 1 87 ? 32.980 3.307 -20.181 1.00 88.12 87 SER A O 1
ATOM 730 N N . GLU A 1 88 ? 34.766 2.664 -19.007 1.00 86.38 88 GLU A N 1
ATOM 731 C CA . GLU A 1 88 ? 34.132 2.900 -17.703 1.00 86.38 88 GLU A CA 1
ATOM 732 C C . GLU A 1 88 ? 33.592 4.336 -17.558 1.00 86.38 88 GLU A C 1
ATOM 734 O O . GLU A 1 88 ? 32.482 4.549 -17.069 1.00 86.38 88 GLU A O 1
ATOM 739 N N . GLY A 1 89 ? 34.329 5.328 -18.069 1.00 84.81 89 GLY A N 1
ATOM 740 C CA . GLY A 1 89 ? 33.875 6.718 -18.108 1.00 84.81 89 GLY A CA 1
ATOM 741 C C . GLY A 1 89 ? 32.657 6.925 -19.014 1.00 84.81 89 GLY A C 1
ATOM 742 O O . GLY A 1 89 ? 31.729 7.638 -18.635 1.00 84.81 89 GLY A O 1
ATOM 743 N N . GLN A 1 90 ? 32.616 6.272 -20.180 1.00 87.00 90 GLN A N 1
ATOM 744 C CA . GLN A 1 90 ? 31.447 6.303 -21.067 1.00 87.00 90 GLN A CA 1
ATOM 745 C C . GLN A 1 90 ? 30.246 5.577 -20.453 1.00 87.00 90 GLN A C 1
ATOM 747 O O . GLN A 1 90 ? 29.134 6.069 -20.587 1.00 87.00 90 GLN A O 1
ATOM 752 N N . ILE A 1 91 ? 30.447 4.466 -19.733 1.00 88.00 91 ILE A N 1
ATOM 753 C CA . ILE A 1 91 ? 29.374 3.764 -19.009 1.00 88.00 91 ILE A CA 1
ATOM 754 C C . ILE A 1 91 ? 28.744 4.698 -17.978 1.00 88.00 91 ILE A C 1
ATOM 756 O O . ILE A 1 91 ? 27.522 4.812 -17.936 1.00 88.00 91 ILE A O 1
ATOM 760 N N . ARG A 1 92 ? 29.555 5.408 -17.182 1.00 84.44 92 ARG A N 1
ATOM 761 C CA . ARG A 1 92 ? 29.040 6.382 -16.206 1.00 84.44 92 ARG A CA 1
ATOM 762 C C . ARG A 1 92 ? 28.280 7.517 -16.888 1.00 84.44 92 ARG A C 1
ATOM 764 O O . ARG A 1 92 ? 27.207 7.874 -16.421 1.00 84.44 92 ARG A O 1
ATOM 771 N N . ARG A 1 93 ? 28.780 8.043 -18.011 1.00 82.94 93 ARG A N 1
ATOM 772 C CA . ARG A 1 93 ? 28.094 9.099 -18.778 1.00 82.94 93 ARG A CA 1
ATOM 773 C C . ARG A 1 93 ? 26.782 8.627 -19.394 1.00 82.94 93 ARG A C 1
ATOM 775 O O . ARG A 1 93 ? 25.780 9.305 -19.229 1.00 82.94 93 ARG A O 1
ATOM 782 N N . VAL A 1 94 ? 26.762 7.459 -20.038 1.00 85.94 94 VAL A N 1
ATOM 783 C CA . VAL A 1 94 ? 25.538 6.842 -20.577 1.00 85.94 94 VAL A CA 1
ATOM 784 C C . VAL A 1 94 ? 24.546 6.576 -19.455 1.00 85.94 94 VAL A C 1
ATOM 786 O O . VAL A 1 94 ? 23.376 6.911 -19.595 1.00 85.94 94 VAL A O 1
ATOM 789 N N . SER A 1 95 ? 25.011 6.007 -18.339 1.00 84.44 95 SER A N 1
ATOM 790 C CA . SER A 1 95 ? 24.182 5.776 -17.161 1.00 84.44 95 SER A CA 1
ATOM 791 C C . SER A 1 95 ? 23.595 7.089 -16.671 1.00 84.44 95 SER A C 1
ATOM 793 O O . SER A 1 95 ? 22.389 7.163 -16.549 1.00 84.44 95 SER A O 1
ATOM 795 N N . ASN A 1 96 ? 24.392 8.137 -16.462 1.00 79.94 96 ASN A N 1
ATOM 796 C CA . ASN A 1 96 ? 23.889 9.429 -15.993 1.00 79.94 96 ASN A CA 1
ATOM 797 C C . ASN A 1 96 ? 22.944 10.095 -16.997 1.00 79.94 96 ASN A C 1
ATOM 799 O O . ASN A 1 96 ? 21.964 10.681 -16.585 1.00 79.94 96 ASN A O 1
ATOM 803 N N . LEU A 1 97 ? 23.189 9.966 -18.299 1.00 81.88 97 LEU A N 1
ATOM 804 C CA . LEU A 1 97 ? 22.375 10.579 -19.350 1.00 81.88 97 LEU A CA 1
ATOM 805 C C . LEU A 1 97 ? 21.039 9.855 -19.572 1.00 81.88 97 LEU A C 1
ATOM 807 O O . LEU A 1 97 ? 20.037 10.489 -19.891 1.00 81.88 97 LEU A O 1
ATOM 811 N N . LEU A 1 98 ? 21.018 8.527 -19.425 1.00 78.50 98 LEU A N 1
ATOM 812 C CA . LEU A 1 98 ? 19.790 7.723 -19.465 1.00 78.50 98 LEU A CA 1
ATOM 813 C C . LEU A 1 98 ? 19.055 7.710 -18.119 1.00 78.50 98 LEU A C 1
ATOM 815 O O . LEU A 1 98 ? 17.861 7.433 -18.079 1.00 78.50 98 LEU A O 1
ATOM 819 N N . ARG A 1 99 ? 19.771 7.989 -17.028 1.00 71.94 99 ARG A N 1
ATOM 820 C CA . ARG A 1 99 ? 19.254 8.083 -15.658 1.00 71.94 99 ARG A CA 1
ATOM 821 C C . ARG A 1 99 ? 19.031 9.534 -15.218 1.00 71.94 99 ARG A C 1
ATOM 823 O O . ARG A 1 99 ? 18.751 9.739 -14.041 1.00 71.94 99 ARG A O 1
ATOM 830 N N . ASP A 1 100 ? 19.188 10.512 -16.113 1.00 48.72 100 ASP A N 1
ATOM 831 C CA . ASP A 1 100 ? 19.2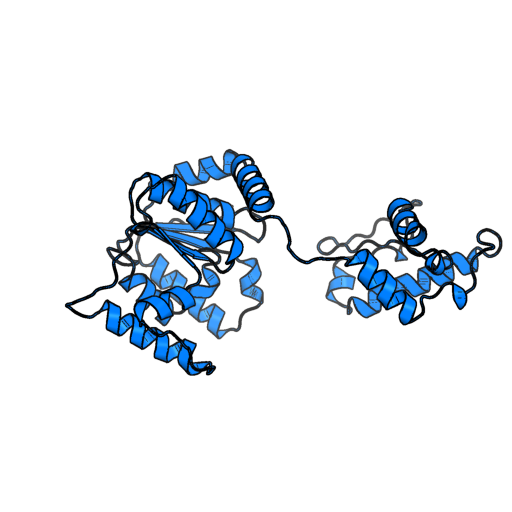71 11.926 -15.735 1.00 48.72 100 ASP A CA 1
ATOM 832 C C . ASP A 1 100 ? 17.998 12.326 -14.982 1.00 48.72 100 ASP A C 1
ATOM 834 O O . ASP A 1 100 ? 16.890 12.175 -15.495 1.00 48.72 100 ASP A O 1
ATOM 838 N N . ASN A 1 101 ? 18.199 12.688 -13.712 1.00 41.28 101 ASN A N 1
ATOM 839 C CA . ASN A 1 101 ? 17.216 12.887 -12.651 1.00 41.28 101 ASN A CA 1
ATOM 840 C C . ASN A 1 101 ? 15.916 12.068 -12.772 1.00 41.28 101 ASN A C 1
ATOM 842 O O . ASN A 1 101 ? 14.828 12.620 -12.896 1.00 41.28 101 ASN A O 1
ATOM 846 N N . PHE A 1 102 ? 16.001 10.766 -12.478 1.00 42.00 102 PHE A N 1
ATOM 847 C CA . PHE A 1 102 ? 14.989 10.142 -11.606 1.00 42.00 102 PHE A CA 1
ATOM 848 C C . PHE A 1 102 ? 15.140 10.676 -10.162 1.00 42.00 102 PHE A C 1
ATOM 850 O O . PHE A 1 102 ? 15.215 9.924 -9.195 1.00 42.00 102 PHE A O 1
ATOM 857 N N . GLU A 1 103 ? 15.211 11.996 -9.994 1.00 35.31 103 GLU A N 1
ATOM 858 C CA . GLU A 1 103 ? 14.557 12.580 -8.839 1.00 35.31 103 GLU A CA 1
ATOM 859 C C . GLU A 1 103 ? 13.086 12.544 -9.202 1.00 35.31 103 GLU A C 1
ATOM 861 O O . GLU A 1 103 ? 12.686 13.037 -10.255 1.00 35.31 103 GLU A O 1
ATOM 866 N N . TYR A 1 104 ? 12.283 11.920 -8.354 1.00 39.56 104 TYR A N 1
ATOM 867 C CA . TYR A 1 104 ? 10.834 12.000 -8.419 1.00 39.56 104 TYR A CA 1
ATOM 868 C C . TYR A 1 104 ? 10.428 13.457 -8.105 1.00 39.56 104 TYR A C 1
ATOM 870 O O . TYR A 1 104 ? 9.880 13.758 -7.055 1.00 39.56 104 TYR A O 1
ATOM 878 N N . SER A 1 105 ? 10.763 14.395 -8.993 1.00 33.06 105 SER A N 1
ATOM 879 C CA . SER A 1 105 ? 10.234 15.754 -9.035 1.00 33.06 105 SER A CA 1
ATOM 880 C C . SER A 1 105 ? 9.113 15.806 -10.064 1.00 33.06 105 SER A C 1
ATOM 882 O O . SER A 1 105 ? 8.952 16.739 -10.843 1.00 33.06 105 SER A O 1
ATOM 884 N N . THR A 1 106 ? 8.240 14.805 -10.022 1.00 32.16 106 THR A N 1
ATOM 885 C CA . THR A 1 106 ? 6.836 15.110 -10.244 1.00 32.16 106 THR A CA 1
ATOM 886 C C . THR A 1 106 ? 6.516 16.239 -9.275 1.00 32.16 106 THR A C 1
ATOM 888 O O . THR A 1 106 ? 6.524 16.030 -8.058 1.00 32.16 106 THR A O 1
ATOM 891 N N . SER A 1 107 ? 6.301 17.450 -9.796 1.00 38.66 107 SER A N 1
ATOM 892 C CA . SER A 1 107 ? 5.563 18.472 -9.060 1.00 38.66 107 SER A CA 1
ATOM 893 C C . SER A 1 107 ? 4.425 17.740 -8.348 1.00 38.66 107 SER A C 1
ATOM 895 O O . SER A 1 107 ? 3.728 16.977 -9.028 1.00 38.66 107 SER A O 1
ATOM 897 N N . PRO A 1 108 ? 4.240 17.895 -7.022 1.00 43.47 108 PRO A N 1
ATOM 898 C CA . PRO A 1 108 ? 3.167 17.212 -6.310 1.00 43.47 108 PRO A CA 1
ATOM 899 C C . PRO A 1 108 ? 1.846 17.314 -7.080 1.00 43.47 108 PRO A C 1
ATOM 901 O O . PRO A 1 108 ? 1.144 16.325 -7.216 1.00 43.47 108 PRO A O 1
ATOM 904 N N . ARG A 1 109 ? 1.606 18.460 -7.734 1.00 42.44 109 ARG A N 1
ATOM 905 C CA . ARG A 1 109 ? 0.442 18.729 -8.586 1.00 42.44 109 ARG A CA 1
ATOM 906 C C . ARG A 1 109 ? 0.316 17.838 -9.826 1.00 42.44 109 ARG A C 1
ATOM 908 O O . ARG A 1 109 ? -0.791 17.455 -10.154 1.00 42.44 109 ARG A O 1
ATOM 915 N N . THR A 1 110 ? 1.400 17.477 -10.509 1.00 41.47 110 THR A N 1
ATOM 916 C CA . THR A 1 110 ? 1.316 16.646 -11.727 1.00 41.47 110 THR A CA 1
ATOM 917 C C . THR A 1 110 ? 1.036 15.182 -11.390 1.00 41.47 110 THR A C 1
ATOM 919 O O . THR A 1 110 ? 0.242 14.550 -12.075 1.00 41.47 110 THR A O 1
ATOM 922 N N . ASN A 1 111 ? 1.597 14.667 -10.287 1.00 52.53 111 ASN A N 1
ATOM 923 C CA . ASN A 1 111 ? 1.206 13.355 -9.760 1.00 52.53 111 ASN A CA 1
ATOM 924 C C . ASN A 1 111 ? -0.233 13.361 -9.258 1.00 52.53 111 ASN A C 1
ATOM 926 O O . ASN A 1 111 ? -0.946 12.404 -9.512 1.00 52.53 111 ASN A O 1
ATOM 930 N N . VAL A 1 112 ? -0.660 14.425 -8.567 1.00 50.66 112 VAL A N 1
ATOM 931 C CA . VAL A 1 112 ? -2.061 14.606 -8.155 1.00 50.66 112 VAL A CA 1
ATOM 932 C C . VAL A 1 112 ? -2.966 14.535 -9.383 1.00 50.66 112 VAL A C 1
ATOM 934 O O . VAL A 1 112 ? -3.882 13.731 -9.395 1.00 50.66 112 VAL A O 1
ATOM 937 N N . GLU A 1 113 ? -2.680 15.305 -10.435 1.00 52.84 113 GLU A N 1
ATOM 938 C CA . GLU A 1 113 ? -3.483 15.337 -11.662 1.00 52.84 113 GLU A CA 1
ATOM 939 C C . GLU A 1 113 ? -3.470 14.004 -12.418 1.00 52.84 113 GLU A C 1
ATOM 941 O O . GLU A 1 113 ? -4.485 13.617 -12.990 1.00 52.84 113 GLU A O 1
ATOM 946 N N . GLU A 1 114 ? -2.348 13.284 -12.449 1.00 51.62 114 GLU A N 1
ATOM 947 C CA . GLU A 1 114 ? -2.271 11.951 -13.055 1.00 51.62 114 GLU A CA 1
ATOM 948 C C . GLU A 1 114 ? -2.979 10.890 -12.211 1.00 51.62 114 GLU A C 1
ATOM 950 O O . GLU A 1 114 ? -3.687 10.061 -12.775 1.00 51.62 114 GLU A O 1
ATOM 955 N N . ILE A 1 115 ? -2.862 10.940 -10.882 1.00 54.56 115 ILE A N 1
ATOM 956 C CA . ILE A 1 115 ? -3.609 10.088 -9.947 1.00 54.56 115 ILE A CA 1
ATOM 957 C C . ILE A 1 115 ? -5.106 10.373 -10.082 1.00 54.56 115 ILE A C 1
ATOM 959 O O . ILE A 1 115 ? -5.872 9.437 -10.270 1.00 54.56 115 ILE A O 1
ATOM 963 N N . GLU A 1 116 ? -5.528 11.638 -10.089 1.00 55.59 116 GLU A N 1
ATOM 964 C CA . GLU A 1 116 ? -6.911 12.055 -10.337 1.00 55.59 116 GLU A CA 1
ATOM 965 C C . GLU A 1 116 ? -7.413 11.579 -11.700 1.00 55.59 116 GLU A C 1
ATOM 967 O O . GLU A 1 116 ? -8.536 11.089 -11.820 1.00 55.59 116 GLU A O 1
ATOM 972 N N . ARG A 1 117 ? -6.601 11.727 -12.753 1.00 56.03 117 ARG A N 1
ATOM 973 C CA . ARG A 1 117 ? -6.966 11.295 -14.106 1.00 56.03 117 ARG A CA 1
ATOM 974 C C . ARG A 1 117 ? -7.063 9.773 -14.181 1.00 56.03 117 ARG A C 1
ATOM 976 O O . ARG A 1 117 ? -7.967 9.288 -14.854 1.00 56.03 117 ARG A O 1
ATOM 983 N N . CYS A 1 118 ? -6.196 9.050 -13.470 1.00 49.66 118 CYS A N 1
ATOM 984 C CA . CYS A 1 118 ? -6.253 7.601 -13.302 1.00 49.66 118 CYS A CA 1
ATOM 985 C C . CYS A 1 118 ? -7.492 7.177 -12.517 1.00 49.66 118 CYS A C 1
ATOM 987 O O . CYS A 1 118 ? -8.182 6.297 -13.000 1.00 49.66 118 CYS A O 1
ATOM 989 N N . ILE A 1 119 ? -7.841 7.829 -11.401 1.00 53.47 119 ILE A N 1
ATOM 990 C CA . ILE A 1 119 ? -9.091 7.583 -10.653 1.00 53.47 119 ILE A CA 1
ATOM 991 C C . ILE A 1 119 ? -10.300 7.770 -11.571 1.00 53.47 119 ILE A C 1
ATOM 993 O O . ILE A 1 119 ? -11.156 6.896 -11.646 1.00 53.47 119 ILE A O 1
ATOM 997 N N . LYS A 1 120 ? -10.328 8.865 -12.341 1.00 52.31 120 LYS A N 1
ATOM 998 C CA . LYS A 1 120 ? -11.386 9.145 -13.326 1.00 52.31 120 LYS A CA 1
ATOM 999 C C . LYS A 1 120 ? -11.423 8.142 -14.489 1.00 52.31 120 LYS A C 1
ATOM 1001 O O . LYS A 1 120 ? -12.446 8.057 -15.157 1.00 52.31 120 LYS A O 1
ATOM 1006 N N . HIS A 1 121 ? -10.325 7.430 -14.755 1.00 46.28 121 HIS A N 1
ATOM 1007 C CA . HIS A 1 121 ? -10.201 6.426 -15.822 1.00 46.28 121 HIS A CA 1
ATOM 1008 C C . HIS A 1 121 ? -10.172 4.978 -15.312 1.00 46.28 121 HIS A C 1
ATOM 1010 O O . HIS A 1 121 ? -10.058 4.066 -16.135 1.00 46.28 121 HIS A O 1
ATOM 1016 N N . VAL A 1 122 ? -10.284 4.733 -14.000 1.00 54.00 122 VAL A N 1
ATOM 1017 C CA . VAL A 1 122 ? -10.572 3.387 -13.495 1.00 54.00 122 VAL A CA 1
ATOM 1018 C C . VAL A 1 122 ? -11.901 2.972 -14.116 1.00 54.00 122 VAL A C 1
ATOM 1020 O O . VAL A 1 122 ? -12.854 3.752 -14.147 1.00 54.00 122 VAL A O 1
ATOM 1023 N N . THR A 1 123 ? -11.928 1.786 -14.721 1.00 54.00 123 THR A N 1
ATOM 1024 C CA . THR A 1 123 ? -13.052 1.363 -15.551 1.00 54.00 123 THR A CA 1
ATOM 1025 C C . THR A 1 123 ? -14.334 1.358 -14.727 1.00 54.00 123 THR A C 1
ATOM 1027 O O . THR A 1 123 ? -14.356 0.890 -13.591 1.00 54.00 123 THR A O 1
ATOM 1030 N N . GLN A 1 124 ? -15.411 1.886 -15.308 1.00 56.62 124 GLN A N 1
ATOM 1031 C CA . GLN A 1 124 ? -16.739 1.950 -14.691 1.00 56.62 124 GLN A CA 1
ATOM 1032 C C . GLN A 1 124 ? -17.182 0.583 -14.132 1.00 56.62 124 GLN A C 1
ATOM 1034 O O . GLN A 1 124 ? -17.758 0.509 -13.055 1.00 56.62 124 GLN A O 1
ATOM 1039 N N . GLU A 1 125 ? -16.754 -0.499 -14.783 1.00 54.00 125 GLU A N 1
ATOM 1040 C CA . GLU A 1 125 ? -16.910 -1.899 -14.369 1.00 54.00 125 GLU A CA 1
ATOM 1041 C C . GLU A 1 125 ? -16.306 -2.222 -12.983 1.00 54.00 125 GLU A C 1
ATOM 1043 O O . GLU A 1 125 ? -16.860 -3.026 -12.233 1.00 54.00 125 GLU A O 1
ATOM 1048 N N . GLN A 1 126 ? -15.174 -1.613 -12.605 1.00 55.09 126 GLN A N 1
ATOM 1049 C CA . GLN A 1 126 ? -14.572 -1.817 -11.280 1.00 55.09 126 GLN A CA 1
ATOM 1050 C C . GLN A 1 126 ? -15.303 -1.029 -10.182 1.00 55.09 126 GLN A C 1
ATOM 1052 O O . GLN A 1 126 ? -15.372 -1.494 -9.041 1.00 55.09 126 GLN A O 1
ATOM 1057 N N . PHE A 1 127 ? -15.890 0.124 -10.517 1.00 63.78 127 PHE A N 1
ATOM 1058 C CA . PHE A 1 127 ? -16.746 0.873 -9.593 1.00 63.78 127 PHE A CA 1
ATOM 1059 C C . PHE A 1 127 ? -18.111 0.207 -9.405 1.00 63.78 127 PHE A C 1
ATOM 1061 O O . PHE A 1 127 ? -18.589 0.139 -8.279 1.00 63.78 127 PHE A O 1
ATOM 1068 N N . GLU A 1 128 ? -18.687 -0.383 -10.452 1.00 62.06 128 GLU A N 1
ATOM 1069 C CA . GLU A 1 128 ? -19.923 -1.171 -10.352 1.00 62.06 128 GLU A CA 1
ATOM 1070 C C . GLU A 1 128 ? -19.770 -2.350 -9.377 1.00 62.06 128 GLU A C 1
ATOM 1072 O O . GLU A 1 128 ? -20.678 -2.656 -8.603 1.00 62.06 128 GLU A O 1
ATOM 1077 N N . ALA A 1 129 ? -18.596 -2.990 -9.351 1.00 62.06 129 ALA A N 1
ATOM 1078 C CA . ALA A 1 129 ? -18.297 -4.021 -8.363 1.00 62.06 129 ALA A CA 1
ATOM 1079 C C . ALA A 1 129 ? -18.266 -3.460 -6.930 1.00 62.06 129 ALA A C 1
ATOM 1081 O O . ALA A 1 129 ? -18.794 -4.099 -6.022 1.00 62.06 129 ALA A O 1
ATOM 1082 N N . LEU A 1 130 ? -17.683 -2.274 -6.718 1.00 63.34 130 LEU A N 1
ATOM 1083 C CA . LEU A 1 130 ? -17.714 -1.581 -5.424 1.00 63.34 130 LEU A CA 1
ATOM 1084 C C . LEU A 1 130 ? -19.143 -1.218 -5.003 1.00 63.34 130 LEU A C 1
ATOM 1086 O O . LEU A 1 130 ? -19.493 -1.428 -3.845 1.00 63.34 130 LEU A O 1
ATOM 1090 N N . ASP A 1 131 ? -19.970 -0.736 -5.931 1.00 65.69 131 ASP A N 1
ATOM 1091 C CA . ASP A 1 131 ? -21.367 -0.365 -5.674 1.00 65.69 131 ASP A CA 1
ATOM 1092 C C . ASP A 1 131 ? -22.186 -1.575 -5.195 1.00 65.69 131 ASP A C 1
ATOM 1094 O O . ASP A 1 131 ? -22.926 -1.486 -4.218 1.00 65.69 131 ASP A O 1
ATOM 1098 N N . LEU A 1 132 ? -21.985 -2.747 -5.807 1.00 59.75 132 LEU A N 1
ATOM 1099 C CA . LEU A 1 132 ? -22.625 -4.005 -5.390 1.00 59.75 132 LEU A CA 1
ATOM 1100 C C . LEU A 1 132 ? -22.128 -4.526 -4.032 1.00 59.75 132 LEU A C 1
ATOM 1102 O O . LEU A 1 132 ? -22.781 -5.361 -3.402 1.00 59.75 132 LEU A O 1
ATOM 1106 N N . LEU A 1 133 ? -20.947 -4.085 -3.600 1.00 60.25 133 LEU A N 1
ATOM 1107 C CA . LEU A 1 133 ? -20.306 -4.511 -2.359 1.00 60.25 133 LEU A CA 1
ATOM 1108 C C . LEU A 1 133 ? -20.502 -3.508 -1.217 1.00 60.25 133 LEU A C 1
ATOM 1110 O O . LEU A 1 133 ? -20.218 -3.868 -0.076 1.00 60.25 133 LEU A O 1
ATOM 1114 N N . GLN A 1 134 ? -21.013 -2.306 -1.499 1.00 58.25 134 GLN A N 1
ATOM 1115 C CA . GLN A 1 134 ? -21.145 -1.199 -0.547 1.00 58.25 134 GLN A CA 1
ATOM 1116 C C . GLN A 1 134 ? -22.057 -1.532 0.647 1.00 58.25 134 GLN A C 1
ATOM 1118 O O . GLN A 1 134 ? -21.816 -1.057 1.757 1.00 58.25 134 GLN A O 1
ATOM 1123 N N . ASP A 1 135 ? -23.041 -2.415 0.457 1.00 63.91 135 ASP A N 1
ATOM 1124 C CA . ASP A 1 135 ? -23.912 -2.896 1.539 1.00 63.91 135 ASP A CA 1
ATOM 1125 C C . ASP A 1 135 ? -23.178 -3.804 2.543 1.00 63.91 135 ASP A C 1
ATOM 1127 O O . ASP A 1 135 ? -23.630 -4.006 3.677 1.00 63.91 135 ASP A O 1
ATOM 1131 N N . ASN A 1 136 ? -22.024 -4.360 2.161 1.00 75.19 136 ASN A N 1
ATOM 1132 C CA . ASN A 1 136 ? -21.249 -5.217 3.042 1.00 75.19 136 ASN A CA 1
ATOM 1133 C C . ASN A 1 136 ? -20.381 -4.374 3.969 1.00 75.19 136 ASN A C 1
ATOM 1135 O O . ASN A 1 136 ? -19.400 -3.757 3.562 1.00 75.19 136 ASN A O 1
ATOM 1139 N N . ARG A 1 137 ? -20.670 -4.455 5.270 1.00 79.31 137 ARG A N 1
ATOM 1140 C CA . ARG A 1 137 ? -19.818 -3.843 6.300 1.00 79.31 137 ARG A CA 1
ATOM 1141 C C . ARG A 1 137 ? -18.392 -4.400 6.306 1.00 79.31 137 ARG A C 1
ATOM 1143 O O . ARG A 1 137 ? -17.491 -3.730 6.782 1.00 79.31 137 ARG A O 1
ATOM 1150 N N . ARG A 1 138 ? -18.174 -5.620 5.814 1.00 86.56 138 ARG A N 1
ATOM 1151 C CA . ARG A 1 138 ? -16.873 -6.297 5.853 1.00 86.56 138 ARG A CA 1
ATOM 1152 C C . ARG A 1 138 ? -16.534 -6.857 4.490 1.00 86.56 138 ARG A C 1
ATOM 1154 O O . ARG A 1 138 ? -17.221 -7.763 4.015 1.00 86.56 138 ARG A O 1
ATOM 1161 N N . LEU A 1 139 ? -15.473 -6.337 3.889 1.00 84.44 139 LEU A N 1
ATOM 1162 C CA . LEU A 1 139 ? -15.087 -6.674 2.527 1.00 84.44 139 LEU A CA 1
ATOM 1163 C C . LEU A 1 139 ? -13.631 -7.129 2.449 1.00 84.44 139 LEU A C 1
ATOM 1165 O O . LEU A 1 139 ? -12.738 -6.471 2.971 1.00 84.44 139 LEU A O 1
ATOM 1169 N N . VAL A 1 140 ? -13.380 -8.226 1.731 1.00 83.75 140 VAL A N 1
ATOM 1170 C CA . VAL A 1 140 ? -12.023 -8.628 1.339 1.00 83.75 140 VAL A CA 1
ATOM 1171 C C . VAL A 1 140 ? -11.947 -8.653 -0.179 1.00 83.75 140 VAL A C 1
ATOM 1173 O O . VAL A 1 140 ? -12.533 -9.530 -0.817 1.00 83.75 140 VAL A O 1
ATOM 1176 N N . PHE A 1 141 ? -11.203 -7.712 -0.752 1.00 78.38 141 PHE A N 1
ATOM 1177 C CA . PHE A 1 141 ? -10.936 -7.665 -2.180 1.00 78.38 141 PHE A CA 1
ATOM 1178 C C . PHE A 1 141 ? -9.639 -8.406 -2.501 1.00 78.38 141 PHE A C 1
ATOM 1180 O O . PHE A 1 141 ? -8.589 -8.146 -1.914 1.00 78.38 141 PHE A O 1
ATOM 1187 N N . LYS A 1 142 ? -9.715 -9.345 -3.442 1.00 77.56 142 LYS A N 1
ATOM 1188 C CA . LYS A 1 142 ? -8.644 -10.288 -3.766 1.00 77.56 142 LYS A CA 1
ATOM 1189 C C . LYS A 1 142 ? -8.248 -10.135 -5.230 1.00 77.56 142 LYS A C 1
ATOM 1191 O O . LYS A 1 142 ? -9.084 -10.372 -6.094 1.00 77.56 142 LYS A O 1
ATOM 1196 N N . GLY A 1 143 ? -6.989 -9.794 -5.518 1.00 69.19 143 GLY A N 1
ATOM 1197 C CA . GLY A 1 143 ? -6.517 -9.722 -6.907 1.00 69.19 143 GLY A CA 1
ATOM 1198 C C . GLY A 1 143 ? -4.994 -9.607 -7.052 1.00 69.19 143 GLY A C 1
ATOM 1199 O O . GLY A 1 143 ? -4.329 -9.162 -6.116 1.00 69.19 143 GLY A O 1
ATOM 1200 N N . PRO A 1 144 ? -4.417 -10.000 -8.201 1.00 66.19 144 PRO A N 1
ATOM 1201 C CA . PRO A 1 144 ? -2.980 -9.873 -8.463 1.00 66.19 144 PRO A CA 1
ATOM 1202 C C . PRO A 1 144 ? -2.512 -8.409 -8.551 1.00 66.19 144 PRO A C 1
ATOM 1204 O O . PRO A 1 144 ? -3.312 -7.468 -8.581 1.00 66.19 144 PRO A O 1
ATOM 1207 N N . ALA A 1 145 ? -1.199 -8.189 -8.571 1.00 65.50 145 ALA A N 1
ATOM 1208 C CA . ALA A 1 145 ? -0.624 -6.857 -8.737 1.00 65.50 145 ALA A CA 1
ATOM 1209 C C . ALA A 1 145 ? -1.097 -6.208 -10.052 1.00 65.50 145 ALA A C 1
ATOM 1211 O O . ALA A 1 145 ? -1.160 -6.855 -11.098 1.00 65.50 145 ALA A O 1
ATOM 1212 N N . GLY A 1 146 ? -1.415 -4.912 -10.005 1.00 60.97 146 GLY A N 1
ATOM 1213 C CA . GLY A 1 146 ? -1.868 -4.163 -11.182 1.00 60.97 146 GLY A CA 1
ATOM 1214 C C . GLY A 1 146 ? -3.367 -4.254 -11.496 1.00 60.97 146 GLY A C 1
ATOM 1215 O O . GLY A 1 146 ? -3.785 -3.692 -12.500 1.00 60.97 146 GLY A O 1
ATOM 1216 N N . THR A 1 147 ? -4.197 -4.879 -10.649 1.00 64.62 147 THR A N 1
ATOM 1217 C CA . THR A 1 147 ? -5.668 -4.909 -10.828 1.00 64.62 147 THR A CA 1
ATOM 1218 C C . THR A 1 147 ? -6.410 -3.680 -10.297 1.00 64.62 147 THR A C 1
ATOM 1220 O O . THR A 1 147 ? -7.635 -3.679 -10.254 1.00 64.62 147 THR A O 1
ATOM 1223 N N . GLY A 1 148 ? -5.694 -2.634 -9.878 1.00 68.50 148 GLY A N 1
ATOM 1224 C CA . GLY A 1 148 ? -6.312 -1.406 -9.370 1.00 68.50 148 GLY A CA 1
ATOM 1225 C C . GLY A 1 148 ? -6.734 -1.446 -7.896 1.00 68.50 148 GLY A C 1
ATOM 1226 O O . GLY A 1 148 ? -7.405 -0.525 -7.450 1.00 68.50 148 GLY A O 1
ATOM 1227 N N . LYS A 1 149 ? -6.311 -2.453 -7.112 1.00 78.31 149 LYS A N 1
ATOM 1228 C CA . LYS A 1 149 ? -6.642 -2.596 -5.674 1.00 78.31 149 LYS A CA 1
ATOM 1229 C C . LYS A 1 149 ? -6.453 -1.312 -4.866 1.00 78.31 149 LYS A C 1
ATOM 1231 O O . LYS A 1 149 ? -7.378 -0.883 -4.189 1.00 78.31 149 LYS A O 1
ATOM 1236 N N . THR A 1 150 ? -5.290 -0.678 -5.001 1.00 76.38 150 THR A N 1
ATOM 1237 C CA . THR A 1 150 ? -4.987 0.585 -4.324 1.00 76.38 150 THR A CA 1
ATOM 1238 C C . THR A 1 150 ? -5.998 1.670 -4.691 1.00 76.38 150 THR A C 1
ATOM 1240 O O . THR A 1 150 ? -6.492 2.356 -3.808 1.00 76.38 150 THR A O 1
ATOM 1243 N N . PHE A 1 151 ? -6.391 1.786 -5.963 1.00 74.69 151 PHE A N 1
ATOM 1244 C CA . PHE A 1 151 ? -7.405 2.757 -6.385 1.00 74.69 151 PHE A CA 1
ATOM 1245 C C . PHE A 1 151 ? -8.792 2.445 -5.807 1.00 74.69 151 PHE A C 1
ATOM 1247 O O . PHE A 1 151 ? -9.471 3.356 -5.344 1.00 74.69 151 PHE A O 1
ATOM 1254 N N . LEU A 1 152 ? -9.190 1.171 -5.755 1.00 77.81 152 LEU A N 1
ATOM 1255 C CA . LEU A 1 152 ? -10.451 0.755 -5.127 1.00 77.81 152 LEU A CA 1
ATOM 1256 C C . LEU A 1 152 ? -10.459 1.013 -3.613 1.00 77.81 152 LEU A C 1
ATOM 1258 O O . LEU A 1 152 ? -11.488 1.399 -3.052 1.00 77.81 152 LEU A O 1
ATOM 1262 N N . ALA A 1 153 ? -9.310 0.849 -2.955 1.00 82.81 153 ALA A N 1
ATOM 1263 C CA . ALA A 1 153 ? -9.131 1.194 -1.551 1.00 82.81 153 ALA A CA 1
ATOM 1264 C C . ALA A 1 153 ? -9.306 2.699 -1.332 1.00 82.81 153 ALA A C 1
ATOM 1266 O O . ALA A 1 153 ? -10.023 3.111 -0.419 1.00 82.81 153 ALA A O 1
ATOM 1267 N N . MET A 1 154 ? -8.696 3.518 -2.192 1.00 79.25 154 MET A N 1
ATOM 1268 C CA . MET A 1 154 ? -8.831 4.972 -2.130 1.00 79.25 154 MET A CA 1
ATOM 1269 C C . MET A 1 154 ? -10.278 5.417 -2.333 1.00 79.25 154 MET A C 1
ATOM 1271 O O . MET A 1 154 ? -10.782 6.201 -1.536 1.00 79.25 154 MET A O 1
ATOM 1275 N N . GLU A 1 155 ? -10.968 4.893 -3.346 1.00 77.25 155 GLU A N 1
ATOM 1276 C CA . GLU A 1 155 ? -12.381 5.210 -3.578 1.00 77.25 155 GLU A CA 1
ATOM 1277 C C . GLU A 1 155 ? -13.243 4.851 -2.364 1.00 77.25 155 GLU A C 1
ATOM 1279 O O . GLU A 1 155 ? -14.066 5.649 -1.914 1.00 77.25 155 GLU A O 1
ATOM 1284 N N . SER A 1 156 ? -13.021 3.667 -1.788 1.00 82.94 156 SER A N 1
ATOM 1285 C CA . SER A 1 156 ? -13.732 3.234 -0.579 1.00 82.94 156 SER A CA 1
ATOM 1286 C C . SER A 1 156 ? -13.532 4.226 0.572 1.00 82.94 156 SER A C 1
ATOM 1288 O O . SER A 1 156 ? -14.470 4.518 1.316 1.00 82.94 156 SER A O 1
ATOM 1290 N N . ALA A 1 157 ? -12.321 4.778 0.697 1.00 84.69 157 ALA A N 1
ATOM 1291 C CA . ALA A 1 157 ? -11.984 5.771 1.709 1.00 84.69 157 ALA A CA 1
ATOM 1292 C C . ALA A 1 157 ? -12.669 7.115 1.449 1.00 84.69 157 ALA A C 1
ATOM 1294 O O . ALA A 1 157 ? -13.218 7.713 2.380 1.00 84.69 157 ALA A O 1
ATOM 1295 N N . PHE A 1 158 ? -12.692 7.565 0.192 1.00 78.38 158 PHE A N 1
ATOM 1296 C CA . PHE A 1 158 ? -13.404 8.776 -0.207 1.00 78.38 158 PHE A CA 1
ATOM 1297 C C . PHE A 1 158 ? -14.893 8.673 0.087 1.00 78.38 158 PHE A C 1
ATOM 1299 O O . PHE A 1 158 ? -15.432 9.542 0.768 1.00 78.38 158 PHE A O 1
ATOM 1306 N N . ARG A 1 159 ? -15.553 7.599 -0.354 1.00 78.06 159 ARG A N 1
ATOM 1307 C CA . ARG A 1 159 ? -16.992 7.395 -0.132 1.00 78.06 159 ARG A CA 1
ATOM 1308 C C . ARG A 1 159 ? -17.343 7.395 1.352 1.00 78.06 159 ARG A C 1
ATOM 1310 O O . ARG A 1 159 ? -18.233 8.133 1.763 1.00 78.06 159 ARG A O 1
ATOM 1317 N N . ALA A 1 160 ? -16.599 6.651 2.171 1.00 83.94 160 ALA A N 1
ATOM 1318 C CA . ALA A 1 160 ? -16.821 6.623 3.616 1.00 83.94 160 ALA A CA 1
ATOM 1319 C C . ALA A 1 160 ? -16.638 8.009 4.265 1.00 83.94 160 ALA A C 1
ATOM 1321 O O . ALA A 1 160 ? -17.421 8.402 5.130 1.00 83.94 160 ALA A O 1
ATOM 1322 N N . THR A 1 161 ? -15.651 8.783 3.807 1.00 82.62 161 THR A N 1
ATOM 1323 C CA . THR A 1 161 ? -15.442 10.161 4.272 1.00 82.62 161 THR A CA 1
ATOM 1324 C C . THR A 1 161 ? -16.593 11.079 3.834 1.00 82.62 161 THR A C 1
ATOM 1326 O O . THR A 1 161 ? -17.095 11.864 4.638 1.00 82.62 161 THR A O 1
ATOM 1329 N N . HIS A 1 162 ? -17.074 10.951 2.592 1.00 79.19 162 HIS A N 1
ATOM 1330 C CA . HIS A 1 162 ? -18.235 11.684 2.074 1.00 79.19 162 HIS A CA 1
ATOM 1331 C C . HIS A 1 162 ? -19.539 11.343 2.812 1.00 79.19 162 HIS A C 1
ATOM 1333 O O . HIS A 1 162 ? -20.398 12.209 2.968 1.00 79.19 162 HIS A O 1
ATOM 1339 N N . GLU A 1 163 ? -19.672 10.117 3.320 1.00 81.50 163 GLU A N 1
ATOM 1340 C CA . GLU A 1 163 ? -20.756 9.699 4.221 1.00 81.50 163 GLU A CA 1
ATOM 1341 C C . GLU A 1 163 ? -20.620 10.293 5.643 1.00 81.50 163 GLU A C 1
ATOM 1343 O O . GLU A 1 163 ? -21.473 10.061 6.499 1.00 81.50 163 GLU A O 1
ATOM 1348 N N . GLY A 1 164 ? -19.558 11.059 5.922 1.00 82.12 164 GLY A N 1
ATOM 1349 C CA . GLY A 1 164 ? -19.300 11.706 7.210 1.00 82.12 164 GLY A CA 1
ATOM 1350 C C . GLY A 1 164 ? -18.693 10.789 8.277 1.00 82.12 164 GLY A C 1
ATOM 1351 O O . GLY A 1 164 ? -18.590 11.197 9.442 1.00 82.12 164 GLY A O 1
ATOM 1352 N N . LYS A 1 165 ? -18.292 9.569 7.903 1.00 87.50 165 LYS A N 1
ATOM 1353 C CA . LYS A 1 165 ? -17.682 8.586 8.807 1.00 87.50 165 LYS A CA 1
ATOM 1354 C C . LYS A 1 165 ? -16.235 8.948 9.116 1.00 87.50 165 LYS A C 1
ATOM 1356 O O . LYS A 1 165 ? -15.543 9.554 8.299 1.00 87.50 165 LYS A O 1
ATOM 1361 N N . SER A 1 166 ? -15.770 8.546 10.297 1.00 90.69 166 SER A N 1
ATOM 1362 C CA . SER A 1 166 ? -14.343 8.578 10.612 1.00 90.69 166 SER A CA 1
ATOM 1363 C C . SER A 1 166 ? -13.633 7.379 9.968 1.00 90.69 166 SER A C 1
ATOM 1365 O O . SER A 1 166 ? -14.047 6.235 10.150 1.00 90.69 166 SER A O 1
ATOM 1367 N N . VAL A 1 167 ? -12.581 7.628 9.189 1.00 91.12 167 VAL A N 1
ATOM 1368 C CA . VAL A 1 167 ? -11.908 6.622 8.356 1.00 91.12 167 VAL A CA 1
ATOM 1369 C C . VAL A 1 167 ? -10.429 6.529 8.713 1.00 91.12 167 VAL A C 1
ATOM 1371 O O . VAL A 1 167 ? -9.706 7.530 8.695 1.00 91.12 167 VAL A O 1
ATOM 1374 N N . LEU A 1 168 ? -9.975 5.306 8.982 1.00 92.81 168 LEU A N 1
ATOM 1375 C CA . LEU A 1 168 ? -8.566 4.948 9.079 1.00 92.81 168 LEU A CA 1
ATOM 1376 C C . LEU A 1 168 ? -8.140 4.214 7.809 1.00 92.81 168 LEU A C 1
ATOM 1378 O O . LEU A 1 168 ? -8.609 3.114 7.531 1.00 92.81 168 LEU A O 1
ATOM 1382 N N . PHE A 1 169 ? -7.222 4.817 7.061 1.00 90.88 169 PHE A N 1
ATOM 1383 C CA . PHE A 1 169 ? -6.630 4.250 5.858 1.00 90.88 169 PHE A CA 1
ATOM 1384 C C . PHE A 1 169 ? -5.171 3.860 6.110 1.00 90.88 169 PHE A C 1
ATOM 1386 O O . PHE A 1 169 ? -4.318 4.713 6.380 1.00 90.88 169 PHE A O 1
ATOM 1393 N N . LEU A 1 170 ? -4.870 2.568 6.015 1.00 90.25 170 LEU A N 1
ATOM 1394 C CA . LEU A 1 170 ? -3.521 2.041 6.171 1.00 90.25 170 LEU A CA 1
ATOM 1395 C C . LEU A 1 170 ? -2.920 1.706 4.810 1.00 90.25 170 LEU A C 1
ATOM 1397 O O . LEU A 1 170 ? -3.437 0.858 4.087 1.00 90.25 170 LEU A O 1
ATOM 1401 N N . CYS A 1 171 ? -1.812 2.369 4.478 1.00 82.25 171 CYS A N 1
ATOM 1402 C CA . CYS A 1 171 ? -1.080 2.141 3.236 1.00 82.25 171 CYS A CA 1
ATOM 1403 C C . CYS A 1 171 ? 0.433 2.245 3.434 1.00 82.25 171 CYS A C 1
ATOM 1405 O O . CYS A 1 171 ? 0.923 3.073 4.205 1.00 82.25 171 CYS A O 1
ATOM 1407 N N . PHE A 1 172 ? 1.186 1.456 2.667 1.00 67.38 172 PHE A N 1
ATOM 1408 C CA . PHE A 1 172 ? 2.652 1.514 2.657 1.00 67.38 172 PHE A CA 1
ATOM 1409 C C . PHE A 1 172 ? 3.219 2.647 1.790 1.00 67.38 172 PHE A C 1
ATOM 1411 O O . PHE A 1 172 ? 4.379 3.025 1.952 1.00 67.38 172 PHE A O 1
ATOM 1418 N N . ASN A 1 173 ? 2.428 3.214 0.874 1.00 69.38 173 ASN A N 1
ATOM 1419 C CA . ASN A 1 173 ? 2.890 4.274 -0.018 1.00 69.38 173 ASN A CA 1
ATOM 1420 C C . ASN A 1 173 ? 2.584 5.667 0.553 1.00 69.38 173 ASN A C 1
ATOM 1422 O O . ASN A 1 173 ? 1.476 6.185 0.412 1.00 69.38 173 ASN A O 1
ATOM 1426 N N . ASN A 1 174 ? 3.600 6.293 1.150 1.00 65.81 174 ASN A N 1
ATOM 1427 C CA . ASN A 1 174 ? 3.489 7.626 1.748 1.00 65.81 174 ASN A CA 1
ATOM 1428 C C . ASN A 1 174 ? 3.024 8.707 0.750 1.00 65.81 174 ASN A C 1
ATOM 1430 O O . ASN A 1 174 ? 2.259 9.584 1.139 1.00 65.81 174 ASN A O 1
ATOM 1434 N N . LEU A 1 175 ? 3.413 8.626 -0.532 1.00 64.81 175 LEU A N 1
ATOM 1435 C CA . LEU A 1 175 ? 3.017 9.614 -1.551 1.00 64.81 175 LEU A CA 1
ATOM 1436 C C . LEU A 1 175 ? 1.511 9.571 -1.834 1.00 64.81 175 LEU A C 1
ATOM 1438 O O . LEU A 1 175 ? 0.869 10.614 -1.937 1.00 64.81 175 LEU A O 1
ATOM 1442 N N . LEU A 1 176 ? 0.947 8.364 -1.929 1.00 65.06 176 LEU A N 1
ATOM 1443 C CA . LEU A 1 176 ? -0.493 8.173 -2.121 1.00 65.06 176 LEU A CA 1
ATOM 1444 C C . LEU A 1 176 ? -1.274 8.596 -0.878 1.00 65.06 176 LEU A C 1
ATOM 1446 O O . LEU A 1 176 ? -2.326 9.221 -0.990 1.00 65.06 176 LEU A O 1
ATOM 1450 N N . GLY A 1 177 ? -0.731 8.314 0.306 1.00 67.56 177 GLY A N 1
ATOM 1451 C CA . GLY A 1 177 ? -1.364 8.717 1.551 1.00 67.56 177 GLY A CA 1
ATOM 1452 C C . GLY A 1 177 ? -1.415 10.232 1.750 1.00 67.56 177 GLY A C 1
ATOM 1453 O O . GLY A 1 177 ? -2.418 10.758 2.229 1.00 67.56 177 GLY A O 1
ATOM 1454 N N . ASP A 1 178 ? -0.363 10.953 1.363 1.00 70.00 178 ASP A N 1
ATOM 1455 C CA . ASP A 1 178 ? -0.336 12.414 1.464 1.00 70.00 178 ASP A CA 1
ATOM 1456 C C . ASP A 1 178 ? -1.244 13.086 0.430 1.00 70.00 178 ASP A C 1
ATOM 1458 O O . ASP A 1 178 ? -1.910 14.073 0.751 1.00 70.00 178 ASP A O 1
ATOM 1462 N N . TRP A 1 179 ? -1.345 12.510 -0.771 1.00 71.12 179 TRP A N 1
ATOM 1463 C CA . TRP A 1 179 ? -2.333 12.914 -1.769 1.00 71.12 179 TRP A CA 1
ATOM 1464 C C . TRP A 1 179 ? -3.765 12.785 -1.227 1.00 71.12 179 TRP A C 1
ATOM 1466 O O . TRP A 1 179 ? -4.531 13.747 -1.262 1.00 71.12 179 TRP A O 1
ATOM 1476 N N . LEU A 1 180 ? -4.102 11.636 -0.633 1.00 69.31 180 LEU A N 1
ATOM 1477 C CA . LEU A 1 180 ? -5.460 11.375 -0.155 1.00 69.31 180 LEU A CA 1
ATOM 1478 C C . LEU A 1 180 ? -5.845 12.274 1.027 1.00 69.31 180 LEU A C 1
ATOM 1480 O O . LEU A 1 180 ? -6.967 12.768 1.097 1.00 69.31 180 LEU A O 1
ATOM 1484 N N . LYS A 1 181 ? -4.893 12.575 1.921 1.00 72.69 181 LYS A N 1
ATOM 1485 C CA . LYS A 1 181 ? -5.090 13.584 2.977 1.00 72.69 181 LYS A CA 1
ATOM 1486 C C . LYS A 1 181 ? -5.384 14.967 2.404 1.00 72.69 181 LYS A C 1
ATOM 1488 O O . LYS A 1 181 ? -6.209 15.684 2.972 1.00 72.69 181 LYS A O 1
ATOM 1493 N N . ALA A 1 182 ? -4.676 15.370 1.347 1.00 72.06 182 ALA A N 1
ATOM 1494 C CA . ALA A 1 182 ? -4.856 16.680 0.731 1.00 72.06 182 ALA A CA 1
ATOM 1495 C C . ALA A 1 182 ? -6.249 16.809 0.101 1.00 72.06 182 ALA A C 1
ATOM 1497 O O . ALA A 1 182 ? -6.916 17.819 0.320 1.00 72.06 182 ALA A O 1
ATOM 1498 N N . GLU A 1 183 ? -6.706 15.765 -0.588 1.00 68.56 183 GLU A N 1
ATOM 1499 C CA . GLU A 1 183 ? -8.013 15.746 -1.242 1.00 68.56 183 GLU A CA 1
ATOM 1500 C C . GLU A 1 183 ? -9.165 15.662 -0.234 1.00 68.56 183 GLU A C 1
ATOM 1502 O O . GLU A 1 183 ? -10.105 16.448 -0.279 1.00 68.56 183 GLU A O 1
ATOM 1507 N N . VAL A 1 184 ? -9.063 14.800 0.778 1.00 67.38 184 VAL A N 1
ATOM 1508 C CA . VAL A 1 184 ? -10.084 14.744 1.835 1.00 67.38 184 VAL A CA 1
ATOM 1509 C C . VAL A 1 184 ? -10.168 16.065 2.610 1.00 67.38 184 VAL A C 1
ATOM 1511 O O . VAL A 1 184 ? -11.260 16.509 2.958 1.00 67.38 184 VAL A O 1
ATOM 1514 N N . SER A 1 185 ? -9.038 16.750 2.819 1.00 66.31 185 SER A N 1
ATOM 1515 C CA . SER A 1 185 ? -9.019 18.070 3.465 1.00 66.31 185 SER A CA 1
ATOM 1516 C C . SER A 1 185 ? -9.725 19.163 2.654 1.00 66.31 185 SER A C 1
ATOM 1518 O O . SER A 1 185 ? -10.117 20.173 3.237 1.00 66.31 185 SER A O 1
ATOM 1520 N N . SER A 1 186 ? -9.828 19.016 1.328 1.00 63.22 186 SER A N 1
ATOM 1521 C CA . SER A 1 186 ? -10.502 19.989 0.460 1.00 63.22 186 SER A CA 1
ATOM 1522 C C . SER A 1 186 ? -12.025 19.794 0.470 1.00 63.22 186 SER A C 1
ATOM 1524 O O . SER A 1 186 ? -12.773 20.768 0.397 1.00 63.22 186 SER A O 1
ATOM 1526 N N . VAL A 1 187 ? -12.473 18.546 0.630 1.00 59.50 187 VAL A N 1
ATOM 1527 C CA . VAL A 1 187 ? -13.880 18.122 0.596 1.00 59.50 187 VAL A CA 1
ATOM 1528 C C . VAL A 1 187 ? -14.549 18.204 1.968 1.00 59.50 187 VAL A C 1
ATOM 1530 O O . VAL A 1 187 ? -15.661 18.714 2.112 1.00 59.50 187 VAL A O 1
ATOM 1533 N N . SER A 1 188 ? -13.880 17.687 2.992 1.00 56.25 188 SER A N 1
ATOM 1534 C CA . SER A 1 188 ? -14.376 17.620 4.357 1.00 56.25 188 SER A CA 1
ATOM 1535 C C . SER A 1 188 ? -13.563 18.616 5.170 1.00 56.25 188 SER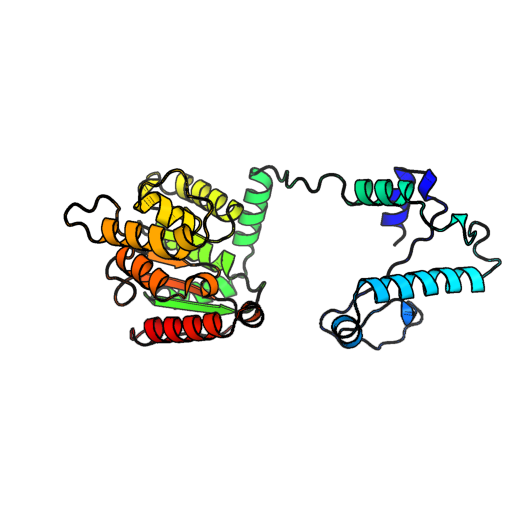 A C 1
ATOM 1537 O O . SER A 1 188 ? -12.439 18.331 5.567 1.00 56.25 188 SER A O 1
ATOM 1539 N N . GLY A 1 189 ? -14.114 19.803 5.443 1.00 55.31 189 GLY A N 1
ATOM 1540 C CA . GLY A 1 189 ? -13.442 20.854 6.231 1.00 55.31 189 GLY A CA 1
ATOM 1541 C C . GLY A 1 189 ? -13.010 20.442 7.653 1.00 55.31 189 GLY A C 1
ATOM 1542 O O . GLY A 1 189 ? -12.427 21.246 8.376 1.00 55.31 189 GLY A O 1
ATOM 1543 N N . ASP A 1 190 ? -13.273 19.194 8.050 1.00 62.62 190 ASP A N 1
ATOM 1544 C CA . ASP A 1 190 ? -12.892 18.562 9.303 1.00 62.62 190 ASP A CA 1
ATOM 1545 C C . ASP A 1 190 ? -11.807 17.492 9.069 1.00 62.62 190 ASP A C 1
ATOM 1547 O O . ASP A 1 190 ? -12.084 16.309 8.855 1.00 62.62 190 ASP A O 1
ATOM 1551 N N . LYS A 1 191 ? -10.538 17.915 9.144 1.00 59.34 191 LYS A N 1
ATOM 1552 C CA . LYS A 1 191 ? -9.359 17.035 9.011 1.00 59.34 191 LYS A CA 1
ATOM 1553 C C . LYS A 1 191 ? -9.289 15.929 10.069 1.00 59.34 191 LYS A C 1
ATOM 1555 O O . LYS A 1 191 ? -8.477 15.021 9.927 1.00 59.34 191 LYS A O 1
ATOM 1560 N N . SER A 1 192 ? -10.086 16.007 11.138 1.00 63.84 192 SER A N 1
ATOM 1561 C CA . SER A 1 192 ? -10.024 15.048 12.247 1.00 63.84 192 SER A CA 1
ATOM 1562 C C . SER A 1 192 ? -10.641 13.688 11.912 1.00 63.84 192 SER A C 1
ATOM 1564 O O . SER A 1 192 ? -10.350 12.702 12.584 1.00 63.84 192 SER A O 1
ATOM 1566 N N . ARG A 1 193 ? -11.466 13.614 10.859 1.00 77.00 193 ARG A N 1
ATOM 1567 C CA . ARG A 1 193 ? -12.217 12.401 10.507 1.00 77.00 193 ARG A CA 1
ATOM 1568 C C . ARG A 1 193 ? -11.457 11.439 9.610 1.00 77.00 193 ARG A C 1
ATOM 1570 O O . ARG A 1 193 ? -11.865 10.292 9.500 1.00 77.00 193 ARG A O 1
ATOM 1577 N N . PHE A 1 194 ? -10.369 11.870 8.982 1.00 85.25 194 PHE A N 1
ATOM 1578 C CA . PHE A 1 194 ? -9.630 11.042 8.037 1.00 85.25 194 PHE A CA 1
ATOM 1579 C C . PHE A 1 194 ? -8.167 10.903 8.452 1.00 85.25 194 PHE A C 1
ATOM 1581 O O . PHE A 1 194 ? -7.405 11.872 8.443 1.00 85.25 194 PHE A O 1
ATOM 1588 N N . ARG A 1 195 ? -7.754 9.676 8.783 1.00 86.94 195 ARG A N 1
ATOM 1589 C CA . ARG A 1 195 ? -6.374 9.352 9.151 1.00 86.94 195 ARG A CA 1
ATOM 1590 C C . ARG A 1 195 ? -5.766 8.406 8.129 1.00 86.94 195 ARG A C 1
ATOM 1592 O O . ARG A 1 195 ? -6.277 7.318 7.910 1.00 86.94 195 ARG A O 1
ATOM 1599 N N . CYS A 1 196 ? -4.616 8.784 7.567 1.00 87.62 196 CYS A N 1
ATOM 1600 C CA . CYS A 1 196 ? -3.907 7.964 6.581 1.00 87.62 196 CYS A CA 1
ATOM 1601 C C . CYS A 1 196 ? -2.415 7.808 6.882 1.00 87.62 196 CYS A C 1
ATOM 1603 O O . CYS A 1 196 ? -1.730 8.803 7.134 1.00 87.62 196 CYS A O 1
ATOM 1605 N N . GLY A 1 197 ? -1.881 6.588 6.833 1.00 85.88 197 GLY A N 1
ATOM 1606 C CA . GLY A 1 197 ? -0.441 6.337 6.940 1.00 85.88 197 GLY A CA 1
ATOM 1607 C C . GLY A 1 197 ? -0.089 4.862 7.098 1.00 85.88 197 GLY A C 1
ATOM 1608 O O . GLY A 1 197 ? -0.926 3.992 6.889 1.00 85.88 197 GLY A O 1
ATOM 1609 N N . THR A 1 198 ? 1.154 4.579 7.484 1.00 86.94 198 THR A N 1
ATOM 1610 C CA . THR A 1 198 ? 1.579 3.202 7.770 1.00 86.94 198 THR A CA 1
ATOM 1611 C C . THR A 1 198 ? 1.072 2.740 9.137 1.00 86.94 198 THR A C 1
ATOM 1613 O O . THR A 1 198 ? 0.846 3.559 10.033 1.00 86.94 198 THR A O 1
ATOM 1616 N N . PHE A 1 199 ? 0.973 1.423 9.334 1.00 87.50 199 PHE A N 1
ATOM 1617 C CA . PHE A 1 199 ? 0.625 0.845 10.635 1.00 87.50 199 PHE A CA 1
ATOM 1618 C C . PHE A 1 199 ? 1.611 1.261 11.742 1.00 87.50 199 PHE A C 1
ATOM 1620 O O . PHE A 1 199 ? 1.202 1.666 12.823 1.00 87.50 199 PHE A O 1
ATOM 1627 N N . HIS A 1 200 ? 2.913 1.296 11.451 1.00 86.12 200 HIS A N 1
ATOM 1628 C CA . HIS A 1 200 ? 3.925 1.753 12.411 1.00 86.12 200 HIS A CA 1
ATOM 1629 C C . HIS A 1 200 ? 3.751 3.230 12.790 1.00 86.12 200 HIS A C 1
ATOM 1631 O O . HIS A 1 200 ? 3.925 3.604 13.948 1.00 86.12 200 HIS A O 1
ATOM 1637 N N . SER A 1 201 ? 3.372 4.081 11.830 1.00 85.50 201 SER A N 1
ATOM 1638 C CA . SER A 1 201 ? 3.064 5.487 12.107 1.00 85.50 201 SER A CA 1
ATOM 1639 C C . SER A 1 201 ? 1.837 5.645 13.004 1.00 85.50 201 SER A C 1
ATOM 1641 O O . SER A 1 201 ? 1.815 6.557 13.822 1.00 85.50 201 SER A O 1
ATOM 1643 N N . LEU A 1 202 ? 0.832 4.776 12.853 1.00 88.75 202 LEU A N 1
ATOM 1644 C CA . LEU A 1 202 ? -0.328 4.731 13.743 1.00 88.75 202 LEU A CA 1
ATOM 1645 C C . LEU A 1 202 ? 0.095 4.340 15.167 1.00 88.75 202 LEU A C 1
ATOM 1647 O O . LEU A 1 202 ? -0.256 5.033 16.115 1.00 88.75 202 LEU A O 1
ATOM 1651 N N . LEU A 1 203 ? 0.902 3.286 15.316 1.00 88.50 203 LEU A N 1
ATOM 1652 C CA . LEU A 1 203 ? 1.373 2.829 16.626 1.00 88.50 203 LEU A CA 1
ATOM 1653 C C . LEU A 1 203 ? 2.155 3.909 17.388 1.00 88.50 203 LEU A C 1
ATOM 1655 O O . LEU A 1 203 ? 1.909 4.108 18.573 1.00 88.50 203 LEU A O 1
ATOM 1659 N N . MET A 1 204 ? 3.061 4.628 16.714 1.00 86.12 204 MET A N 1
ATOM 1660 C CA . MET A 1 204 ? 3.812 5.739 17.321 1.00 86.12 204 MET A CA 1
ATOM 1661 C C . MET A 1 204 ? 2.906 6.889 17.774 1.00 86.12 204 MET A C 1
ATOM 1663 O O . MET A 1 204 ? 3.147 7.506 18.808 1.00 86.12 204 MET A O 1
ATOM 1667 N N . GLU A 1 205 ? 1.864 7.192 17.001 1.00 87.38 205 GLU A N 1
ATOM 1668 C CA . GLU A 1 205 ? 0.909 8.243 17.348 1.00 87.38 205 GLU A CA 1
ATOM 1669 C C . GLU A 1 205 ? 0.087 7.874 18.585 1.00 87.38 205 GLU A C 1
ATOM 1671 O O . GLU A 1 205 ? -0.067 8.701 19.481 1.00 87.38 205 GLU A O 1
ATOM 1676 N N . ILE A 1 206 ? -0.388 6.627 18.653 1.00 88.12 206 ILE A N 1
ATOM 1677 C CA . ILE A 1 206 ? -1.169 6.112 19.783 1.00 88.12 206 ILE A CA 1
ATOM 1678 C C . ILE A 1 206 ? -0.309 6.033 21.049 1.00 88.12 206 ILE A C 1
ATOM 1680 O O . ILE A 1 206 ? -0.755 6.432 22.125 1.00 88.12 206 ILE A O 1
ATOM 1684 N N . SER A 1 207 ? 0.926 5.533 20.937 1.00 85.38 207 SER A N 1
ATOM 1685 C CA . SER A 1 207 ? 1.832 5.410 22.084 1.00 85.38 207 SER A CA 1
ATOM 1686 C C . SER A 1 207 ? 2.391 6.757 22.556 1.00 85.38 207 SER A C 1
ATOM 1688 O O . SER A 1 207 ? 2.822 6.877 23.702 1.00 85.38 207 SER A O 1
ATOM 1690 N N . GLY A 1 208 ? 2.378 7.782 21.697 1.00 82.12 208 GLY A N 1
ATOM 1691 C CA . GLY A 1 208 ? 2.990 9.084 21.963 1.00 82.12 208 GLY A CA 1
ATOM 1692 C C . GLY A 1 208 ? 4.517 9.094 21.817 1.00 82.12 208 GLY A C 1
ATOM 1693 O O . GLY A 1 208 ? 5.161 10.085 22.177 1.00 82.12 208 GLY A O 1
ATOM 1694 N N . GLU A 1 209 ? 5.107 8.024 21.279 1.00 74.69 209 GLU A N 1
ATOM 1695 C CA . GLU A 1 209 ? 6.551 7.887 21.094 1.00 74.69 209 GLU A CA 1
ATOM 1696 C C . GLU A 1 209 ? 7.039 8.682 19.877 1.00 74.69 209 GLU A C 1
ATOM 1698 O O . GLU A 1 209 ? 6.573 8.512 18.751 1.00 74.69 209 GLU A O 1
ATOM 1703 N N . ARG A 1 210 ? 8.018 9.570 20.090 1.00 62.31 210 ARG A N 1
ATOM 1704 C CA . ARG A 1 210 ? 8.560 10.451 19.033 1.00 62.31 210 ARG A CA 1
ATOM 1705 C C . ARG A 1 210 ? 9.866 9.957 18.423 1.00 62.31 210 ARG A C 1
ATOM 1707 O O . ARG A 1 210 ? 10.272 10.461 17.376 1.00 62.31 210 ARG A O 1
ATOM 1714 N N . ARG A 1 211 ? 10.561 9.030 19.089 1.00 58.31 211 ARG A N 1
ATOM 1715 C CA . ARG A 1 211 ? 11.819 8.455 18.606 1.00 58.31 211 ARG A CA 1
ATOM 1716 C C . ARG A 1 211 ? 11.882 6.968 18.927 1.00 58.31 211 ARG A C 1
ATOM 1718 O O . ARG A 1 211 ? 12.124 6.620 20.080 1.00 58.31 211 ARG A O 1
ATOM 1725 N N . PRO A 1 212 ? 11.720 6.104 17.924 1.00 58.72 212 PRO A N 1
ATOM 1726 C CA . PRO A 1 212 ? 11.931 4.686 18.125 1.00 58.72 212 PRO A CA 1
ATOM 1727 C C . PRO A 1 212 ? 13.406 4.415 18.427 1.00 58.72 212 PRO A C 1
ATOM 1729 O O . PRO A 1 212 ? 14.300 5.054 17.862 1.00 58.72 212 PRO A O 1
ATOM 1732 N N . ARG A 1 213 ? 13.666 3.458 19.318 1.00 62.09 213 ARG A N 1
ATOM 1733 C CA . ARG A 1 213 ? 14.988 2.826 19.381 1.00 62.09 213 ARG A CA 1
ATOM 1734 C C . ARG A 1 213 ? 15.140 1.976 18.122 1.00 62.09 213 ARG A C 1
ATOM 1736 O O . ARG A 1 213 ? 14.181 1.328 17.709 1.00 62.09 213 ARG A O 1
ATOM 1743 N N . ASP A 1 214 ? 16.319 1.991 17.511 1.00 58.47 214 ASP A N 1
ATOM 1744 C CA . ASP A 1 214 ? 16.610 1.301 16.241 1.00 58.47 214 ASP A CA 1
ATOM 1745 C C . ASP A 1 214 ? 16.797 -0.221 16.448 1.00 58.47 214 ASP A C 1
ATOM 1747 O O . ASP A 1 214 ? 17.732 -0.849 15.958 1.00 58.47 214 ASP A O 1
ATOM 1751 N N . GLU A 1 215 ? 15.916 -0.816 17.252 1.00 72.00 215 GLU A N 1
ATOM 1752 C CA . GLU A 1 215 ? 15.945 -2.211 17.673 1.00 72.00 215 GLU A CA 1
ATOM 1753 C C . GLU A 1 215 ? 14.699 -2.929 17.122 1.00 72.00 215 GLU A C 1
ATOM 1755 O O . GLU A 1 215 ? 13.574 -2.515 17.410 1.00 72.00 215 GLU A O 1
ATOM 1760 N N . PRO A 1 216 ? 14.848 -4.016 16.343 1.00 66.00 216 PRO A N 1
ATOM 1761 C CA . PRO A 1 216 ? 13.713 -4.736 15.754 1.00 66.00 216 PRO A CA 1
ATOM 1762 C C . PRO A 1 216 ? 12.676 -5.228 16.779 1.00 66.00 216 PRO A C 1
ATOM 1764 O O . PRO A 1 216 ? 11.475 -5.179 16.517 1.00 66.00 216 PRO A O 1
ATOM 1767 N N . GLU A 1 217 ? 13.123 -5.651 17.966 1.00 70.81 217 GLU A N 1
ATOM 1768 C CA . GLU A 1 217 ? 12.246 -6.098 19.061 1.00 70.81 217 GLU A CA 1
ATOM 1769 C C . GLU A 1 217 ? 11.370 -4.969 19.620 1.00 70.81 217 GLU A C 1
ATOM 1771 O O . GLU A 1 217 ? 10.222 -5.202 20.013 1.00 70.81 217 GLU A O 1
ATOM 1776 N N . TYR A 1 218 ? 11.877 -3.732 19.614 1.00 73.06 218 TYR A N 1
ATOM 1777 C CA . TYR A 1 218 ? 11.127 -2.564 20.069 1.00 73.06 218 TYR A CA 1
ATOM 1778 C C . TYR A 1 218 ? 9.890 -2.341 19.189 1.00 73.06 218 TYR A C 1
ATOM 1780 O O . TYR A 1 218 ? 8.785 -2.161 19.700 1.00 73.06 218 TYR A O 1
ATOM 1788 N N . TRP A 1 219 ? 10.054 -2.442 17.869 1.00 68.88 219 TRP A N 1
ATOM 1789 C CA . TRP A 1 219 ? 8.967 -2.283 16.904 1.00 68.88 219 TRP A CA 1
ATOM 1790 C C . TRP A 1 219 ? 7.958 -3.427 16.929 1.00 68.88 219 TRP A C 1
ATOM 1792 O O . TRP A 1 219 ? 6.757 -3.186 16.848 1.00 68.88 219 TRP A O 1
ATOM 1802 N N . GLN A 1 220 ? 8.440 -4.667 17.038 1.00 69.19 220 GLN A N 1
ATOM 1803 C CA . GLN A 1 220 ? 7.593 -5.855 16.918 1.00 69.19 220 GLN A CA 1
ATOM 1804 C C . GLN A 1 220 ? 6.823 -6.200 18.190 1.00 69.19 220 GLN A C 1
ATOM 1806 O O . GLN A 1 220 ? 5.835 -6.922 18.109 1.00 69.19 220 GLN A O 1
ATOM 1811 N N . LYS A 1 221 ? 7.263 -5.721 19.358 1.00 74.69 221 LYS A N 1
ATOM 1812 C CA . LYS A 1 221 ? 6.671 -6.139 20.634 1.00 74.69 221 LYS A CA 1
ATOM 1813 C C . LYS A 1 221 ? 6.373 -4.979 21.568 1.00 74.69 221 LYS A C 1
ATOM 1815 O O . LYS A 1 221 ? 5.254 -4.861 22.055 1.00 74.69 221 LYS A O 1
ATOM 1820 N N . TYR A 1 222 ? 7.355 -4.116 21.816 1.00 79.88 222 TYR A N 1
ATOM 1821 C CA . TYR A 1 222 ? 7.208 -3.064 22.822 1.00 79.88 222 TYR A CA 1
ATOM 1822 C C . TYR A 1 222 ? 6.224 -1.979 22.379 1.00 79.88 222 TYR A C 1
ATOM 1824 O O . TYR A 1 222 ? 5.307 -1.635 23.120 1.00 79.88 222 TYR A O 1
ATOM 1832 N N . LEU A 1 223 ? 6.370 -1.482 21.148 1.00 82.50 223 LEU A N 1
ATOM 1833 C CA . LEU A 1 223 ? 5.515 -0.422 20.622 1.00 82.50 223 LEU A CA 1
ATOM 1834 C C . LEU A 1 223 ? 4.051 -0.872 20.485 1.00 82.50 223 LEU A C 1
ATOM 1836 O O . LEU A 1 223 ? 3.144 -0.104 20.798 1.00 82.50 223 LEU A O 1
ATOM 1840 N N . LEU A 1 224 ? 3.827 -2.120 20.063 1.00 85.56 224 LEU A N 1
ATOM 1841 C CA . LEU A 1 224 ? 2.493 -2.726 19.993 1.00 85.56 224 LEU A CA 1
ATOM 1842 C C . LEU A 1 224 ? 1.834 -2.812 21.364 1.00 85.56 224 LEU A C 1
ATOM 1844 O O . LEU A 1 224 ? 0.695 -2.377 21.512 1.00 85.56 224 LEU A O 1
ATOM 1848 N N . LEU A 1 225 ? 2.561 -3.311 22.367 1.00 85.94 225 LEU A N 1
ATOM 1849 C CA . LEU A 1 225 ? 2.046 -3.411 23.728 1.00 85.94 225 LEU A CA 1
ATOM 1850 C C . LEU A 1 225 ? 1.683 -2.029 24.287 1.00 85.94 225 LEU A C 1
ATOM 1852 O O . LEU A 1 225 ? 0.593 -1.858 24.816 1.00 85.94 225 LEU A O 1
ATOM 1856 N N . GLN A 1 226 ? 2.551 -1.030 24.103 1.00 85.94 226 GLN A N 1
ATOM 1857 C CA . GLN A 1 226 ? 2.288 0.343 24.548 1.00 85.94 226 GLN A CA 1
ATOM 1858 C C . GLN A 1 226 ? 1.066 0.961 23.858 1.00 85.94 226 GLN A C 1
ATOM 1860 O O . GLN A 1 226 ? 0.248 1.614 24.507 1.00 85.94 226 GLN A O 1
ATOM 1865 N N . ALA A 1 227 ? 0.919 0.749 22.548 1.00 88.06 227 ALA A N 1
ATOM 1866 C CA . ALA A 1 227 ? -0.251 1.219 21.818 1.00 88.06 227 ALA A CA 1
ATOM 1867 C C . ALA A 1 227 ? -1.535 0.530 22.314 1.00 88.06 227 ALA A C 1
ATOM 1869 O O . ALA A 1 227 ? -2.527 1.207 22.569 1.00 88.06 227 ALA A O 1
ATOM 1870 N N . ALA A 1 228 ? -1.510 -0.791 22.513 1.00 88.69 228 ALA A N 1
ATOM 1871 C CA . ALA A 1 228 ? -2.646 -1.544 23.041 1.00 88.69 228 ALA A CA 1
ATOM 1872 C C . ALA A 1 228 ? -3.030 -1.092 24.461 1.00 88.69 228 ALA A C 1
ATOM 1874 O O . ALA A 1 228 ? -4.201 -0.827 24.722 1.00 88.69 228 ALA A O 1
ATOM 1875 N N . GLU A 1 229 ? -2.051 -0.917 25.356 1.00 88.19 229 GLU A N 1
ATOM 1876 C CA . GLU A 1 229 ? -2.261 -0.392 26.712 1.00 88.19 229 GLU A CA 1
ATOM 1877 C C . GLU A 1 229 ? -2.950 0.977 26.682 1.00 88.19 229 GLU A C 1
ATOM 1879 O O . GLU A 1 229 ? -3.901 1.207 27.425 1.00 88.19 229 GLU A O 1
ATOM 1884 N N . LYS A 1 230 ? -2.519 1.875 25.789 1.00 87.56 230 LYS A N 1
ATOM 1885 C CA . LYS A 1 230 ? -3.125 3.203 25.615 1.00 87.56 230 LYS A CA 1
ATOM 1886 C C . LYS A 1 230 ? -4.563 3.154 25.105 1.00 87.56 230 LYS A C 1
ATOM 1888 O O . LYS A 1 230 ? -5.371 3.995 25.492 1.00 87.56 230 LYS A O 1
ATOM 1893 N N . LEU A 1 231 ? -4.888 2.191 24.247 1.00 89.06 231 LEU A N 1
ATOM 1894 C CA . LEU A 1 231 ? -6.240 2.019 23.707 1.00 89.06 231 LEU A CA 1
ATOM 1895 C C . LEU A 1 231 ? -7.209 1.367 24.701 1.00 89.06 231 LEU A C 1
ATOM 1897 O O . LEU A 1 231 ? -8.417 1.540 24.550 1.00 89.06 231 LEU A O 1
ATOM 1901 N N . LEU A 1 232 ? -6.684 0.636 25.689 1.00 88.81 232 LEU A N 1
ATOM 1902 C CA . LEU A 1 232 ? -7.443 -0.043 26.744 1.00 88.81 232 LEU A CA 1
ATOM 1903 C C . LEU A 1 232 ? -7.641 0.806 28.012 1.00 88.81 232 LEU A C 1
ATOM 1905 O O . LEU A 1 232 ? -8.336 0.370 28.924 1.00 88.81 232 LEU A O 1
ATOM 1909 N N . GLN A 1 233 ? -7.027 1.989 28.098 1.00 86.88 233 GLN A N 1
ATOM 1910 C CA . GLN A 1 233 ? -7.185 2.899 29.236 1.00 86.88 233 GLN A CA 1
ATOM 1911 C C . GLN A 1 233 ? -8.621 3.449 29.326 1.00 86.88 233 GLN A C 1
ATOM 1913 O O . GLN A 1 233 ? -9.196 3.853 28.317 1.00 86.88 233 GLN A O 1
ATOM 1918 N N . ASP A 1 234 ? -9.184 3.516 30.538 1.00 77.00 234 ASP A N 1
ATOM 1919 C CA . ASP A 1 234 ? -10.541 4.042 30.780 1.00 77.00 234 ASP A CA 1
ATOM 1920 C C . ASP A 1 234 ? -10.683 5.522 30.370 1.00 77.00 234 ASP A C 1
ATOM 1922 O O . ASP A 1 234 ? -11.753 5.962 29.951 1.00 77.00 234 ASP A O 1
ATOM 1926 N N . ASP A 1 235 ? -9.597 6.295 30.453 1.00 80.69 235 ASP A N 1
ATOM 1927 C CA . ASP A 1 235 ? -9.498 7.695 30.028 1.00 80.69 235 ASP A CA 1
ATOM 1928 C C . ASP A 1 235 ? -8.961 7.846 28.594 1.00 80.69 235 ASP A C 1
ATOM 1930 O O . ASP A 1 235 ? -8.332 8.854 28.258 1.00 80.69 235 ASP A O 1
ATOM 1934 N N . ARG A 1 236 ? -9.211 6.843 27.738 1.00 80.56 236 ARG A N 1
ATOM 1935 C CA . ARG A 1 236 ? -8.768 6.787 26.339 1.00 80.56 236 ARG A CA 1
ATOM 1936 C C . ARG A 1 236 ? -8.892 8.144 25.640 1.00 80.56 236 ARG A C 1
ATOM 1938 O O . ARG A 1 236 ? -9.980 8.676 25.430 1.00 80.56 236 ARG A O 1
ATOM 1945 N N . THR A 1 237 ? -7.746 8.659 25.200 1.00 78.62 237 THR A N 1
ATOM 1946 C CA . THR A 1 237 ? -7.642 9.931 24.467 1.00 78.62 237 THR A CA 1
ATOM 1947 C C . THR A 1 237 ? -7.654 9.751 22.952 1.00 78.62 237 THR A C 1
ATOM 1949 O O . THR A 1 237 ? -8.017 10.675 22.225 1.00 78.62 237 THR A O 1
ATOM 1952 N N . TYR A 1 238 ? -7.274 8.571 22.458 1.00 85.44 238 TYR A N 1
ATOM 1953 C CA . TYR A 1 238 ? -7.249 8.277 21.028 1.00 85.44 238 TYR A CA 1
ATOM 1954 C C . TYR A 1 238 ? -8.655 7.913 20.519 1.00 85.44 238 TYR A C 1
ATOM 1956 O O . TYR A 1 238 ? -9.309 7.084 21.147 1.00 85.44 238 TYR A O 1
ATOM 1964 N N . PRO A 1 239 ? -9.163 8.468 19.408 1.00 87.31 239 PRO A N 1
ATOM 1965 C CA . PRO A 1 239 ? -10.523 8.177 18.950 1.00 87.31 239 PRO A CA 1
ATOM 1966 C C . PRO A 1 239 ? -10.673 6.748 18.400 1.00 87.31 239 PRO A C 1
ATOM 1968 O O . PRO A 1 239 ? -9.692 6.055 18.120 1.00 87.31 239 PRO A O 1
ATOM 1971 N N . HIS A 1 240 ? -11.918 6.295 18.251 1.00 91.25 240 HIS A N 1
ATOM 1972 C CA . HIS A 1 240 ? -12.248 5.156 17.390 1.00 91.25 240 HIS A CA 1
ATOM 1973 C C . HIS A 1 240 ? -12.499 5.636 15.961 1.00 91.25 240 HIS A C 1
ATOM 1975 O O . HIS A 1 240 ? -12.949 6.767 15.765 1.00 91.25 240 HIS A O 1
ATOM 1981 N N . PHE A 1 241 ? -12.282 4.752 14.990 1.00 93.00 241 PHE A N 1
ATOM 1982 C CA . PHE A 1 241 ? -12.699 4.975 13.606 1.00 93.00 241 PHE A CA 1
ATOM 1983 C C . PHE A 1 241 ? -13.944 4.155 13.281 1.00 93.00 241 PHE A C 1
ATOM 1985 O O . PHE A 1 241 ? -14.075 3.021 13.734 1.00 93.00 241 PHE A O 1
ATOM 1992 N N . ASP A 1 242 ? -14.857 4.715 12.493 1.00 92.00 242 ASP A N 1
ATOM 1993 C CA . ASP A 1 242 ? -16.052 4.016 12.018 1.00 92.00 242 ASP A CA 1
ATOM 1994 C C . ASP A 1 242 ? -15.718 3.032 10.886 1.00 92.00 242 ASP A C 1
ATOM 1996 O O . ASP A 1 242 ? -16.396 2.016 10.749 1.00 92.00 242 ASP A O 1
ATOM 2000 N N . VAL A 1 243 ? -14.694 3.330 10.073 1.00 92.44 243 VAL A N 1
ATOM 2001 C CA . VAL A 1 243 ? -14.276 2.503 8.931 1.00 92.44 243 VAL A CA 1
ATOM 2002 C C . VAL A 1 243 ? -12.762 2.294 8.922 1.00 92.44 243 VAL A C 1
ATOM 2004 O O . VAL A 1 243 ? -11.998 3.258 8.964 1.00 92.44 243 VAL A O 1
ATOM 2007 N N . LEU A 1 244 ? -12.330 1.038 8.795 1.00 93.44 244 LEU A N 1
ATOM 2008 C CA . LEU A 1 244 ? -10.930 0.662 8.573 1.00 93.44 244 LEU A CA 1
ATOM 2009 C C . LEU A 1 244 ? -10.718 0.187 7.132 1.00 93.44 244 LEU A C 1
ATOM 2011 O O . LEU A 1 244 ? -11.373 -0.744 6.672 1.00 93.44 244 LEU A O 1
ATOM 2015 N N . ILE A 1 245 ? -9.765 0.781 6.426 1.00 91.44 245 ILE A N 1
ATOM 2016 C CA . ILE A 1 245 ? -9.371 0.360 5.082 1.00 91.44 245 ILE A CA 1
ATOM 2017 C C . ILE A 1 245 ? -7.884 0.047 5.089 1.00 91.44 245 ILE A C 1
ATOM 2019 O O . ILE A 1 245 ? -7.076 0.868 5.519 1.00 91.44 245 ILE A O 1
ATOM 2023 N N . VAL A 1 246 ? -7.522 -1.136 4.602 1.00 90.31 246 VAL A N 1
ATOM 2024 C CA . VAL A 1 246 ? -6.131 -1.590 4.558 1.00 90.31 246 VAL A CA 1
ATOM 2025 C C . VAL A 1 246 ? -5.764 -1.973 3.133 1.00 90.31 246 VAL A C 1
ATOM 2027 O O . VAL A 1 246 ? -6.322 -2.926 2.583 1.00 90.31 246 VAL A O 1
ATOM 2030 N N . ASP A 1 247 ? -4.814 -1.241 2.555 1.00 86.88 247 ASP A N 1
ATOM 2031 C CA . ASP A 1 247 ? -4.144 -1.632 1.316 1.00 86.88 247 ASP A CA 1
ATOM 2032 C C . ASP A 1 247 ? -2.965 -2.564 1.626 1.00 86.88 247 ASP A C 1
ATOM 2034 O O . ASP A 1 247 ? -2.300 -2.408 2.652 1.00 86.88 247 ASP A O 1
ATOM 2038 N N . GLU A 1 248 ? -2.708 -3.533 0.747 1.00 82.06 248 GLU A N 1
ATOM 2039 C CA . GLU A 1 248 ? -1.703 -4.591 0.949 1.00 82.06 248 GLU A CA 1
ATOM 2040 C C . GLU A 1 248 ? -1.876 -5.325 2.297 1.00 82.06 248 GLU A C 1
ATOM 2042 O O . GLU A 1 248 ? -0.930 -5.550 3.054 1.00 82.06 248 GLU A O 1
ATOM 2047 N N . ALA A 1 249 ? -3.117 -5.708 2.612 1.00 83.56 249 ALA A N 1
ATOM 2048 C CA . ALA A 1 249 ? -3.504 -6.238 3.918 1.00 83.56 249 ALA A CA 1
ATOM 2049 C C . ALA A 1 249 ? -2.733 -7.498 4.348 1.00 83.56 249 ALA A C 1
ATOM 2051 O O . ALA A 1 249 ? -2.650 -7.770 5.544 1.00 83.56 249 ALA A O 1
ATOM 2052 N N . GLN A 1 250 ? -2.128 -8.240 3.415 1.00 78.62 250 GLN A N 1
ATOM 2053 C CA . GLN A 1 250 ? -1.261 -9.376 3.737 1.00 78.62 250 GLN A CA 1
ATOM 2054 C C . GLN A 1 250 ? -0.073 -9.010 4.642 1.00 78.62 250 GLN A C 1
ATOM 2056 O O . GLN A 1 250 ? 0.380 -9.855 5.408 1.00 78.62 250 GLN A O 1
ATOM 2061 N N . ASP A 1 251 ? 0.397 -7.760 4.610 1.00 78.25 251 ASP A N 1
ATOM 2062 C CA . ASP A 1 251 ? 1.515 -7.303 5.441 1.00 78.25 251 ASP A CA 1
ATOM 2063 C C . ASP A 1 251 ? 1.117 -7.077 6.915 1.00 78.25 251 ASP A C 1
ATOM 2065 O O . ASP A 1 251 ? 1.990 -6.935 7.771 1.00 78.25 251 ASP A O 1
ATOM 2069 N N . LEU A 1 252 ? -0.187 -7.051 7.233 1.00 81.06 252 LEU A N 1
ATOM 2070 C CA . LEU A 1 252 ? -0.712 -6.722 8.567 1.00 81.06 252 LEU A CA 1
ATOM 2071 C C . LEU A 1 252 ? -1.465 -7.873 9.259 1.00 81.06 252 LEU A C 1
ATOM 2073 O O . LEU A 1 252 ? -2.151 -7.650 10.251 1.00 81.06 252 LEU A O 1
ATOM 2077 N N . MET A 1 253 ? -1.332 -9.111 8.780 1.00 78.19 253 MET A N 1
ATOM 2078 C CA . MET A 1 253 ? -2.096 -10.270 9.282 1.00 78.19 253 MET A CA 1
ATOM 2079 C C . MET A 1 253 ? -1.437 -11.031 10.435 1.00 78.19 253 MET A C 1
ATOM 2081 O O . MET A 1 253 ? -1.602 -12.243 10.571 1.00 78.19 253 MET A O 1
ATOM 2085 N N . ARG A 1 254 ? -0.661 -10.334 11.258 1.00 81.00 254 ARG A N 1
ATOM 2086 C CA . ARG A 1 254 ? -0.112 -10.903 12.492 1.00 81.00 254 ARG A CA 1
ATOM 2087 C C . ARG A 1 254 ? -1.145 -10.758 13.603 1.00 81.00 254 ARG A C 1
ATOM 2089 O O . ARG A 1 254 ? -1.819 -9.732 13.659 1.00 81.00 254 ARG A O 1
ATOM 2096 N N . ASP A 1 255 ? -1.260 -11.765 14.463 1.00 78.81 255 ASP A N 1
ATOM 2097 C CA . ASP A 1 255 ? -2.287 -11.811 15.513 1.00 78.81 255 ASP A CA 1
ATOM 2098 C C . ASP A 1 255 ? -2.210 -10.546 16.399 1.00 78.81 255 ASP A C 1
ATOM 2100 O O . ASP A 1 255 ? -3.208 -9.861 16.604 1.00 78.81 255 ASP A O 1
ATOM 2104 N N . GLU A 1 256 ? -0.996 -10.123 16.766 1.00 82.31 256 GLU A N 1
ATOM 2105 C CA . GLU A 1 256 ? -0.755 -8.923 17.578 1.00 82.31 256 GLU A CA 1
ATOM 2106 C C . GLU A 1 256 ? -1.153 -7.618 16.868 1.00 82.31 256 GLU A C 1
ATOM 2108 O O . GLU A 1 256 ? -1.454 -6.610 17.508 1.00 82.31 256 GLU A O 1
ATOM 2113 N N . TYR A 1 257 ? -1.120 -7.601 15.533 1.00 87.62 257 TYR A N 1
ATOM 2114 C CA . TYR A 1 257 ? -1.490 -6.421 14.750 1.00 87.62 257 TYR A CA 1
ATOM 2115 C C . TYR A 1 257 ? -3.009 -6.329 14.650 1.00 87.62 257 TYR A C 1
ATOM 2117 O O . TYR A 1 257 ? -3.567 -5.239 14.782 1.00 87.62 257 TYR A O 1
ATOM 2125 N N . LEU A 1 258 ? -3.671 -7.474 14.457 1.00 87.12 258 LEU A N 1
ATOM 2126 C CA . LEU A 1 258 ? -5.126 -7.572 14.433 1.00 87.12 258 LEU A CA 1
ATOM 2127 C C . LEU A 1 258 ? -5.739 -7.126 15.761 1.00 87.12 258 LEU A C 1
ATOM 2129 O O . LEU A 1 258 ? -6.731 -6.407 15.723 1.00 87.12 258 LEU A O 1
ATOM 2133 N N . ASP A 1 259 ? -5.117 -7.447 16.899 1.00 88.75 259 ASP A N 1
ATOM 2134 C CA . ASP A 1 259 ? -5.567 -6.978 18.216 1.00 88.75 259 ASP A CA 1
ATOM 2135 C C . ASP A 1 259 ? -5.608 -5.443 18.297 1.00 88.75 259 ASP A C 1
ATOM 2137 O O . ASP A 1 259 ? -6.593 -4.852 18.737 1.00 88.75 259 ASP A O 1
ATOM 2141 N N . VAL A 1 260 ? -4.567 -4.756 17.815 1.00 90.69 260 VAL A N 1
ATOM 2142 C CA . VAL A 1 260 ? -4.557 -3.283 17.802 1.00 90.69 260 VAL A CA 1
ATOM 2143 C C . VAL A 1 260 ? -5.589 -2.727 16.821 1.00 90.69 260 VAL A C 1
ATOM 2145 O O . VAL A 1 260 ? -6.262 -1.744 17.131 1.00 90.69 260 VAL A O 1
ATOM 2148 N N . LEU A 1 261 ? -5.739 -3.338 15.644 1.00 91.44 261 LEU A N 1
ATOM 2149 C CA . LEU A 1 261 ? -6.751 -2.919 14.670 1.00 91.44 261 LEU A CA 1
ATOM 2150 C C . LEU A 1 261 ? -8.176 -3.098 15.215 1.00 91.44 261 LEU A C 1
ATOM 2152 O O . LEU A 1 261 ? -9.017 -2.230 14.982 1.00 91.44 261 LEU A O 1
ATOM 2156 N N . ASP A 1 262 ? -8.425 -4.166 15.974 1.00 91.69 262 ASP A N 1
ATOM 2157 C CA . ASP A 1 262 ? -9.686 -4.417 16.676 1.00 91.69 262 ASP A CA 1
ATOM 2158 C C . ASP A 1 262 ? -9.981 -3.318 17.705 1.00 91.69 262 ASP A C 1
ATOM 2160 O O . ASP A 1 262 ? -11.069 -2.749 17.706 1.00 91.69 262 ASP A O 1
ATOM 2164 N N . LEU A 1 263 ? -8.983 -2.915 18.497 1.00 91.62 263 LEU A N 1
ATOM 2165 C CA . LEU A 1 263 ? -9.130 -1.852 19.500 1.00 91.62 263 LEU A CA 1
ATOM 2166 C C . LEU A 1 263 ? -9.349 -0.454 18.895 1.00 91.62 263 LEU A C 1
ATOM 2168 O O . LEU A 1 263 ? -9.990 0.415 19.505 1.00 91.62 263 LEU A O 1
ATOM 2172 N N . VAL A 1 264 ? -8.787 -0.194 17.715 1.00 92.75 264 VAL A N 1
ATOM 2173 C CA . VAL A 1 264 ? -8.900 1.102 17.028 1.00 92.75 264 VAL A CA 1
ATOM 2174 C C . VAL A 1 264 ? -10.223 1.224 16.264 1.00 92.75 264 VAL A C 1
ATOM 2176 O O . VAL A 1 264 ? -10.784 2.322 16.175 1.00 92.75 264 VAL A O 1
ATOM 2179 N N . LEU A 1 265 ? -10.754 0.115 15.752 1.00 93.81 265 LEU A N 1
ATOM 2180 C CA . LEU A 1 265 ? -12.008 0.080 15.010 1.00 93.81 265 LEU A CA 1
ATOM 2181 C C . LEU A 1 265 ? -13.219 0.075 15.954 1.00 93.81 265 LEU A C 1
ATOM 2183 O O . LEU A 1 265 ? -13.281 -0.654 16.941 1.00 93.81 265 LEU A O 1
ATOM 2187 N N . LYS A 1 266 ? -14.221 0.898 15.652 1.00 91.81 266 LYS A N 1
ATOM 2188 C CA . LYS A 1 266 ? -15.504 0.875 16.355 1.00 91.81 266 LYS A CA 1
ATOM 2189 C C . LYS A 1 266 ? -16.205 -0.465 16.127 1.00 91.81 266 LYS A C 1
ATOM 2191 O O . LYS A 1 266 ? -16.286 -0.931 14.996 1.00 91.81 266 LYS A O 1
ATOM 2196 N N . ASP A 1 267 ? -16.720 -1.058 17.202 1.00 90.06 267 ASP A N 1
ATOM 2197 C CA . ASP A 1 267 ? -17.322 -2.402 17.220 1.00 90.06 267 ASP A CA 1
ATOM 2198 C C . ASP A 1 267 ? -16.347 -3.546 16.841 1.00 90.06 267 ASP A C 1
ATOM 2200 O O . ASP A 1 267 ? -16.778 -4.675 16.578 1.00 90.06 267 ASP A O 1
ATOM 2204 N N . GLY A 1 268 ? -15.035 -3.266 16.827 1.00 89.25 268 GLY A N 1
ATOM 2205 C CA . GLY A 1 268 ? -13.975 -4.228 16.524 1.00 89.25 268 GLY A CA 1
ATOM 2206 C C . GLY A 1 268 ? -14.013 -4.782 15.096 1.00 89.25 268 GLY A C 1
ATOM 2207 O O . GLY A 1 268 ? -14.853 -4.432 14.271 1.00 89.25 268 GLY A O 1
ATOM 2208 N N . LEU A 1 269 ? -13.117 -5.709 14.778 1.00 88.06 269 LEU A N 1
ATOM 2209 C CA . LEU A 1 269 ? -13.080 -6.434 13.505 1.00 88.06 269 LEU A CA 1
ATOM 2210 C C . LEU A 1 269 ? -14.294 -7.364 13.339 1.00 88.06 269 LEU A C 1
ATOM 2212 O O . LEU A 1 269 ? -14.703 -7.667 12.213 1.00 88.06 269 LEU A O 1
ATOM 2216 N N . ALA A 1 270 ? -14.898 -7.808 14.444 1.00 84.12 270 ALA A N 1
ATOM 2217 C CA . ALA A 1 270 ? -16.053 -8.700 14.418 1.00 84.12 270 ALA A CA 1
ATOM 2218 C C . ALA A 1 270 ? -17.376 -7.990 14.070 1.00 84.12 270 ALA A C 1
ATOM 2220 O O . ALA A 1 270 ? -18.210 -8.589 13.379 1.00 84.12 270 ALA A O 1
ATOM 2221 N N . GLY A 1 271 ? -17.581 -6.754 14.539 1.00 81.12 271 GLY A N 1
ATOM 2222 C CA . GLY A 1 271 ? -18.828 -5.992 14.368 1.00 81.12 271 GLY A CA 1
ATOM 2223 C C . GLY A 1 271 ? -18.697 -4.702 13.553 1.00 81.12 271 GLY A C 1
ATOM 2224 O O . GLY A 1 271 ? -19.703 -4.210 13.033 1.00 81.12 271 GLY A O 1
ATOM 2225 N N . GLY A 1 272 ? -17.478 -4.185 13.415 1.00 87.44 272 GLY A N 1
ATOM 2226 C CA . GLY A 1 272 ? -17.165 -2.932 12.743 1.00 87.44 272 GLY A CA 1
ATOM 2227 C C . GLY A 1 272 ? -17.178 -3.009 11.221 1.00 87.44 272 GLY A C 1
ATOM 2228 O O . GLY A 1 272 ? -17.370 -4.069 10.612 1.00 87.44 272 GLY A O 1
ATOM 2229 N N . GLN A 1 273 ? -16.985 -1.844 10.601 1.00 90.50 273 GLN A N 1
ATOM 2230 C CA . GLN A 1 273 ? -16.932 -1.708 9.151 1.00 90.50 273 GLN A CA 1
ATOM 2231 C C . GLN A 1 273 ? -15.478 -1.663 8.668 1.00 90.50 273 GLN A C 1
ATOM 2233 O O . GLN A 1 273 ? -14.702 -0.804 9.082 1.00 90.50 273 GLN A O 1
ATOM 2238 N N . TRP A 1 274 ? -15.097 -2.568 7.767 1.00 91.75 274 TRP A N 1
ATOM 2239 C CA . TRP A 1 274 ? -13.745 -2.593 7.219 1.00 91.75 274 TRP A CA 1
ATOM 2240 C C . TRP A 1 274 ? -13.658 -3.159 5.799 1.00 91.75 274 TRP A C 1
ATOM 2242 O O . TRP A 1 274 ? -14.478 -3.977 5.378 1.00 91.75 274 TRP A O 1
ATOM 2252 N N . ALA A 1 275 ? -12.623 -2.744 5.068 1.00 89.62 275 ALA A N 1
ATOM 2253 C CA . ALA A 1 275 ? -12.274 -3.268 3.752 1.00 89.62 275 ALA A CA 1
ATOM 2254 C C . ALA A 1 275 ? -10.774 -3.592 3.667 1.00 89.62 275 ALA A C 1
ATOM 2256 O O . ALA A 1 275 ? -9.925 -2.737 3.916 1.00 89.62 275 ALA A O 1
ATOM 2257 N N . LEU A 1 276 ? -10.447 -4.832 3.301 1.00 88.81 276 LEU A N 1
ATOM 2258 C CA . LEU A 1 276 ? -9.074 -5.319 3.155 1.00 88.81 276 LEU A CA 1
ATOM 2259 C C . LEU A 1 276 ? -8.781 -5.618 1.688 1.00 88.81 276 LEU A C 1
ATOM 2261 O O . LEU A 1 276 ? -9.484 -6.412 1.061 1.00 88.81 276 LEU A O 1
ATOM 2265 N N . PHE A 1 277 ? -7.717 -5.028 1.158 1.00 85.94 277 PHE A N 1
ATOM 2266 C CA . PHE A 1 277 ? -7.266 -5.240 -0.213 1.00 85.94 277 PHE A CA 1
ATOM 2267 C C . PHE A 1 277 ? -6.019 -6.115 -0.204 1.00 85.94 277 PHE A C 1
ATOM 2269 O O . PHE A 1 277 ? -5.025 -5.798 0.443 1.00 85.94 277 PHE A O 1
ATOM 2276 N N . TRP A 1 278 ? -6.094 -7.248 -0.898 1.00 81.00 278 TRP A N 1
ATOM 2277 C CA . TRP A 1 278 ? -5.147 -8.348 -0.754 1.00 81.00 278 TRP A CA 1
ATOM 2278 C C . TRP A 1 278 ? -4.462 -8.723 -2.064 1.00 81.00 278 TRP A C 1
ATOM 2280 O O . TRP A 1 278 ? -5.140 -8.968 -3.070 1.00 81.00 278 TRP A O 1
ATOM 2290 N N . ASP A 1 279 ? -3.133 -8.868 -2.030 1.00 76.56 279 ASP A N 1
ATOM 2291 C CA . ASP A 1 279 ? -2.329 -9.404 -3.131 1.00 76.56 279 ASP A CA 1
ATOM 2292 C C . ASP A 1 279 ? -1.811 -10.827 -2.854 1.00 76.56 279 ASP A C 1
ATOM 2294 O O . ASP A 1 279 ? -1.054 -11.077 -1.915 1.00 76.56 279 ASP A O 1
ATOM 2298 N N . PHE A 1 280 ? -2.197 -11.783 -3.705 1.00 64.75 280 PHE A N 1
ATOM 2299 C CA . PHE A 1 280 ? -1.759 -13.182 -3.599 1.00 64.75 280 PHE A CA 1
ATOM 2300 C C . PHE A 1 280 ? -0.384 -13.434 -4.215 1.00 64.75 280 PHE A C 1
ATOM 2302 O O . PHE A 1 280 ? 0.273 -14.397 -3.828 1.00 64.75 280 PHE A O 1
ATOM 2309 N N . GLU A 1 281 ? 0.088 -12.601 -5.150 1.00 57.22 281 GLU A N 1
ATOM 2310 C CA . GLU A 1 281 ? 1.387 -12.838 -5.795 1.00 57.22 281 GLU A CA 1
ATOM 2311 C C . GLU A 1 281 ? 2.550 -12.588 -4.826 1.00 57.22 281 GLU A C 1
ATOM 2313 O O . GLU A 1 281 ? 3.586 -13.252 -4.916 1.00 57.22 281 GLU A O 1
ATOM 2318 N N . ARG A 1 282 ? 2.369 -11.687 -3.850 1.00 53.59 282 ARG A N 1
ATOM 2319 C CA . ARG A 1 282 ? 3.385 -11.414 -2.825 1.00 53.59 282 ARG A CA 1
ATOM 2320 C C . ARG A 1 282 ? 3.529 -12.540 -1.798 1.00 53.59 282 ARG A C 1
ATOM 2322 O O . ARG A 1 282 ? 4.619 -12.681 -1.252 1.00 53.59 282 ARG A O 1
ATOM 2329 N N . GLN A 1 283 ? 2.518 -13.399 -1.593 1.00 49.53 283 GLN A N 1
ATOM 2330 C CA . GLN A 1 283 ? 2.587 -14.514 -0.627 1.00 49.53 283 GLN A CA 1
ATOM 2331 C C . GLN A 1 283 ? 3.767 -15.472 -0.870 1.00 49.53 283 GLN A C 1
ATOM 2333 O O . GLN A 1 283 ? 4.275 -16.070 0.073 1.00 49.53 283 GLN A O 1
ATOM 2338 N N . ALA A 1 284 ? 4.246 -15.588 -2.112 1.00 42.56 284 ALA A N 1
ATOM 2339 C CA . ALA A 1 284 ? 5.361 -16.464 -2.469 1.00 42.56 284 ALA A CA 1
ATOM 2340 C C . ALA A 1 284 ? 6.739 -15.994 -1.949 1.00 42.56 284 ALA A C 1
ATOM 2342 O O . ALA A 1 284 ? 7.721 -16.717 -2.116 1.00 42.56 284 ALA A O 1
ATOM 2343 N N . ILE A 1 285 ? 6.831 -14.794 -1.362 1.00 41.50 285 ILE A N 1
ATOM 2344 C CA . ILE A 1 285 ? 8.088 -14.176 -0.901 1.00 41.50 285 ILE A CA 1
ATOM 2345 C C . ILE A 1 285 ? 8.247 -14.268 0.632 1.00 41.50 285 ILE A C 1
ATOM 2347 O O . ILE A 1 285 ? 9.333 -14.012 1.150 1.00 41.50 285 ILE A O 1
ATOM 2351 N N . TYR A 1 286 ? 7.207 -14.674 1.368 1.00 47.66 286 TYR A N 1
ATOM 2352 C CA . TYR A 1 286 ? 7.227 -14.685 2.833 1.00 47.66 286 TYR A CA 1
ATOM 2353 C C . TYR A 1 286 ? 7.699 -16.015 3.432 1.00 47.66 286 TYR A C 1
ATOM 2355 O O . TYR A 1 286 ? 7.665 -17.071 2.794 1.00 47.66 286 TYR A O 1
ATOM 2363 N N . SER A 1 287 ? 8.147 -15.957 4.688 1.00 52.00 287 SER A N 1
ATOM 2364 C CA . SER A 1 287 ? 8.584 -17.132 5.439 1.00 52.00 287 SER A CA 1
ATOM 2365 C C . SER A 1 287 ? 7.398 -18.061 5.780 1.00 52.00 287 SER A C 1
ATOM 2367 O O . SER A 1 287 ? 6.246 -17.621 5.794 1.00 52.00 287 SER A O 1
ATOM 2369 N N . PRO A 1 288 ? 7.630 -19.352 6.092 1.00 49.56 288 PRO A N 1
ATOM 2370 C CA . PRO A 1 288 ? 6.560 -20.275 6.492 1.00 49.56 288 PRO A CA 1
ATOM 2371 C C . PRO A 1 288 ? 5.730 -19.790 7.695 1.00 49.56 288 PRO A C 1
ATOM 2373 O O . PRO A 1 288 ? 4.538 -20.084 7.781 1.00 49.56 288 PRO A O 1
ATOM 2376 N N . GLU A 1 289 ? 6.344 -19.031 8.607 1.00 53.34 289 GLU A N 1
ATOM 2377 C CA . GLU A 1 289 ? 5.680 -18.445 9.778 1.00 53.34 289 GLU A CA 1
ATOM 2378 C C . GLU A 1 289 ? 4.704 -17.333 9.387 1.00 53.34 289 GLU A C 1
ATOM 2380 O O . GLU A 1 289 ? 3.580 -17.297 9.889 1.00 53.34 289 GLU A O 1
ATOM 2385 N N . ASP A 1 290 ? 5.087 -16.485 8.431 1.00 53.75 290 ASP A N 1
ATOM 2386 C CA . ASP A 1 290 ? 4.220 -15.436 7.896 1.00 53.75 290 ASP A CA 1
ATOM 2387 C C . ASP A 1 290 ? 3.016 -16.037 7.163 1.00 53.75 290 ASP A C 1
ATOM 2389 O O . ASP A 1 290 ? 1.899 -15.553 7.319 1.00 53.75 290 ASP A O 1
ATOM 2393 N N . ILE A 1 291 ? 3.205 -17.130 6.414 1.00 53.62 291 ILE A N 1
ATOM 2394 C CA . ILE A 1 291 ? 2.108 -17.839 5.732 1.00 53.62 291 ILE A CA 1
ATOM 2395 C C . ILE A 1 291 ? 1.124 -18.422 6.759 1.00 53.62 291 ILE A C 1
ATOM 2397 O O . ILE A 1 291 ? -0.096 -18.345 6.573 1.00 53.62 291 ILE A O 1
ATOM 2401 N N . ALA A 1 292 ? 1.631 -18.977 7.862 1.00 54.91 292 ALA A N 1
ATOM 2402 C CA . ALA A 1 292 ? 0.801 -19.501 8.942 1.00 54.91 292 ALA A CA 1
ATOM 2403 C C . ALA A 1 292 ? 0.041 -18.386 9.681 1.00 54.91 292 ALA A C 1
ATOM 2405 O O . ALA A 1 292 ? -1.159 -18.535 9.912 1.00 54.91 292 ALA A O 1
ATOM 2406 N N . ALA A 1 293 ? 0.701 -17.266 9.998 1.00 56.75 293 ALA A N 1
ATOM 2407 C CA . ALA A 1 293 ? 0.073 -16.087 10.601 1.00 56.75 293 ALA A CA 1
ATOM 2408 C C . ALA A 1 293 ? -1.020 -15.515 9.688 1.00 56.75 293 ALA A C 1
ATOM 2410 O O . ALA A 1 293 ? -2.165 -15.371 10.096 1.00 56.75 293 ALA A O 1
ATOM 2411 N N . THR A 1 294 ? -0.710 -15.356 8.404 1.00 55.47 294 THR A N 1
ATOM 2412 C CA . THR A 1 294 ? -1.650 -14.942 7.358 1.00 55.47 294 THR A CA 1
ATOM 2413 C C . THR A 1 294 ? -2.881 -15.853 7.294 1.00 55.47 294 THR A C 1
ATOM 2415 O O . THR A 1 294 ? -4.013 -15.383 7.191 1.00 55.47 294 THR A O 1
ATOM 2418 N N . THR A 1 295 ? -2.679 -17.171 7.378 1.00 56.34 295 THR A N 1
ATOM 2419 C CA . THR A 1 295 ? -3.772 -18.155 7.360 1.00 56.34 295 THR A CA 1
ATOM 2420 C C . THR A 1 295 ? -4.636 -18.062 8.621 1.00 56.34 295 THR A C 1
ATOM 2422 O O . THR A 1 295 ? -5.861 -18.134 8.517 1.00 56.34 295 THR A O 1
ATOM 2425 N N . ARG A 1 296 ? -4.027 -17.855 9.798 1.00 60.12 296 ARG A N 1
ATOM 2426 C CA . ARG A 1 296 ? -4.745 -17.638 11.065 1.00 60.12 296 ARG A CA 1
ATOM 2427 C C . ARG A 1 296 ? -5.514 -16.320 11.072 1.00 60.12 296 ARG A C 1
ATOM 2429 O O . ARG A 1 296 ? -6.698 -16.336 11.390 1.00 60.12 296 ARG A O 1
ATOM 2436 N N . GLY A 1 297 ? -4.911 -15.223 10.620 1.00 59.81 297 GLY A N 1
ATOM 2437 C CA . GLY A 1 297 ? -5.581 -13.929 10.488 1.00 59.81 297 GLY A CA 1
ATOM 2438 C C . GLY A 1 297 ? -6.793 -13.996 9.554 1.00 59.81 297 GLY A C 1
ATOM 2439 O O . GLY A 1 297 ? -7.874 -13.514 9.887 1.00 59.81 297 GLY A O 1
ATOM 2440 N N . LEU A 1 298 ? -6.675 -14.708 8.426 1.00 62.25 298 LEU A N 1
ATOM 2441 C CA . LEU A 1 298 ? -7.811 -14.968 7.534 1.00 62.25 298 LEU A CA 1
ATOM 2442 C C . LEU A 1 298 ? -8.909 -15.820 8.190 1.00 62.25 298 LEU A C 1
ATOM 2444 O O . LEU A 1 298 ? -10.085 -15.601 7.906 1.00 62.25 298 LEU A O 1
ATOM 2448 N N . GLN A 1 299 ? -8.561 -16.774 9.059 1.00 60.75 299 GLN A N 1
ATOM 2449 C CA . GLN A 1 299 ? -9.541 -17.543 9.838 1.00 60.75 299 GLN A CA 1
ATOM 2450 C C . GLN A 1 299 ? -10.215 -16.690 10.916 1.00 60.75 299 GLN A C 1
ATOM 2452 O O . GLN A 1 299 ? -11.433 -16.773 11.065 1.00 60.75 299 GLN A O 1
ATOM 2457 N N . TYR A 1 300 ? -9.461 -15.840 11.617 1.00 62.03 300 TYR A N 1
ATOM 2458 C CA . TYR A 1 300 ? -9.986 -14.877 12.584 1.00 62.03 300 TYR A CA 1
ATOM 2459 C C . TYR A 1 300 ? -11.026 -13.970 11.912 1.00 62.03 300 TYR A C 1
ATOM 2461 O O . TYR A 1 300 ? -12.188 -13.923 12.316 1.00 62.03 300 TYR A O 1
ATOM 2469 N N . ILE A 1 301 ? -10.662 -13.393 10.768 1.00 64.25 301 ILE A N 1
ATOM 2470 C CA . ILE A 1 301 ? -11.541 -12.545 9.960 1.00 64.25 301 ILE A CA 1
ATOM 2471 C C . ILE A 1 301 ? -12.722 -13.326 9.353 1.00 64.25 301 ILE A C 1
ATOM 2473 O O . ILE A 1 301 ? -13.844 -12.817 9.307 1.00 64.25 301 ILE A O 1
ATOM 2477 N N . GLY A 1 302 ? -12.513 -14.567 8.908 1.00 54.06 302 GLY A N 1
ATOM 2478 C CA . GLY A 1 302 ? -13.545 -15.417 8.298 1.00 54.06 302 GLY A CA 1
ATOM 2479 C C . GLY A 1 302 ? -14.550 -16.021 9.288 1.00 54.06 302 GLY A C 1
ATOM 2480 O O . GLY A 1 302 ? -15.702 -16.260 8.931 1.00 54.06 302 GLY A O 1
ATOM 2481 N N . SER A 1 303 ? -14.148 -16.238 10.542 1.00 51.50 303 SER A N 1
ATOM 2482 C CA . SER A 1 303 ? -15.031 -16.705 11.624 1.00 51.50 303 SER A CA 1
ATOM 2483 C C . SER A 1 303 ? -16.057 -15.643 12.047 1.00 51.50 303 SER A C 1
ATOM 2485 O O . SER A 1 303 ? -17.131 -15.958 12.568 1.00 51.50 303 SER A O 1
ATOM 2487 N N . SER A 1 304 ? -15.772 -14.382 11.715 1.00 48.34 304 SER A N 1
ATOM 2488 C CA . SER A 1 304 ? -16.684 -13.256 11.819 1.00 48.34 304 SER A CA 1
ATOM 2489 C C . SER A 1 304 ? -17.693 -13.303 10.644 1.00 48.34 304 SER A C 1
ATOM 2491 O O . SER A 1 304 ? -17.446 -12.851 9.527 1.00 48.34 304 SER A O 1
ATOM 2493 N N . ARG A 1 305 ? -18.830 -13.984 10.854 1.00 38.69 305 ARG A N 1
ATOM 2494 C CA . ARG A 1 305 ? -19.852 -14.309 9.830 1.00 38.69 305 ARG A CA 1
ATOM 2495 C C . ARG A 1 305 ? -20.359 -13.068 9.069 1.00 38.69 305 ARG A C 1
ATOM 2497 O O . ARG A 1 305 ? -21.248 -12.398 9.582 1.00 38.69 305 ARG A O 1
ATOM 2504 N N . ASN A 1 306 ? -19.766 -12.744 7.909 1.00 40.91 306 ASN A N 1
ATOM 2505 C CA . ASN A 1 306 ? -20.359 -12.111 6.700 1.00 40.91 306 ASN A CA 1
ATOM 2506 C C . ASN A 1 306 ? -19.311 -11.668 5.642 1.00 40.91 306 ASN A C 1
ATOM 2508 O O . ASN A 1 306 ? -19.657 -10.936 4.719 1.00 40.91 306 ASN A O 1
ATOM 2512 N N . SER A 1 307 ? -18.039 -12.077 5.717 1.00 40.00 307 SER A N 1
ATOM 2513 C CA . SER A 1 307 ? -17.037 -11.715 4.701 1.00 40.00 307 SER A CA 1
ATOM 2514 C C . SER A 1 307 ? -17.176 -12.575 3.432 1.00 40.00 307 SER A C 1
ATOM 2516 O O . SER A 1 307 ? -16.681 -13.698 3.341 1.00 40.00 307 SER A O 1
ATOM 2518 N N . VAL A 1 308 ? -17.869 -12.055 2.416 1.00 41.22 308 VAL A N 1
ATOM 2519 C CA . VAL A 1 308 ? -17.918 -12.682 1.086 1.00 41.22 308 VAL A CA 1
ATOM 2520 C C . VAL A 1 308 ? -16.658 -12.283 0.318 1.00 41.22 308 VAL A C 1
ATOM 2522 O O . VAL A 1 308 ? -16.548 -11.171 -0.188 1.00 41.22 308 VAL A O 1
ATOM 2525 N N . GLY A 1 309 ? -15.686 -13.191 0.232 1.00 40.28 309 GLY A N 1
ATOM 2526 C CA . GLY A 1 309 ? -14.553 -13.043 -0.680 1.00 40.28 309 GLY A CA 1
ATOM 2527 C C . GLY A 1 309 ? -14.957 -13.469 -2.090 1.00 40.28 309 GLY A C 1
ATOM 2528 O O . GLY A 1 309 ? -15.288 -14.635 -2.298 1.00 40.28 309 GLY A O 1
ATOM 2529 N N . LYS A 1 310 ? -14.901 -12.559 -3.065 1.00 41.91 310 LYS A N 1
ATOM 2530 C CA . LYS A 1 310 ? -14.937 -12.921 -4.489 1.00 41.91 310 LYS A CA 1
ATOM 2531 C C . LYS A 1 310 ? -13.637 -12.496 -5.162 1.00 41.91 310 LYS A C 1
ATOM 2533 O O . LYS A 1 310 ? -13.182 -11.369 -5.005 1.00 41.91 310 LYS A O 1
ATOM 2538 N N . SER A 1 311 ? -13.035 -13.452 -5.858 1.00 32.59 311 SER A N 1
ATOM 2539 C CA . SER A 1 311 ? -11.914 -13.266 -6.774 1.00 32.59 311 SER A CA 1
ATOM 2540 C C . SER A 1 311 ? -12.407 -12.589 -8.050 1.00 32.59 311 SER A C 1
ATOM 2542 O O . SER A 1 311 ? -13.400 -13.055 -8.617 1.00 32.59 311 SER A O 1
ATOM 2544 N N . ALA A 1 312 ? -11.713 -11.541 -8.488 1.00 32.12 312 ALA A N 1
ATOM 2545 C CA . ALA A 1 312 ? -11.748 -11.086 -9.875 1.00 32.12 312 ALA A CA 1
ATOM 2546 C C . ALA A 1 312 ? -10.672 -11.826 -10.681 1.00 32.12 312 ALA A C 1
ATOM 2548 O O . ALA A 1 312 ? -9.559 -12.009 -10.128 1.00 32.12 312 ALA A O 1
#

Sequence (312 aa):
MHSLRDYVVKRDCSLSGILFFSAVIFTRAPFSEESPEWHPWQHINSLIFKRRPISASIKDILKKAHEHVRSKAGRYSWYRDQDSRPSEGQIRRVSNLLRDNFEYSTSPRTNVEEIERCIKHVTQEQFEALDLLQDNRRLVFKGPAGTGKTFLAMESAFRATHEGKSVLFLCFNNLLGDWLKAEVSSVSGDKSRFRCGTFHSLLMEISGERRPRDEPEYWQKYLLLQAAEKLLQDDRTYPHFDVLIVDEAQDLMRDEYLDVLDLVLKDGLAGGQWALFWDFERQAIYSPEDIAATTRGLQYIGSSRNSVGKSA

Foldseek 3Di:
DCVVQVLLCVVPVLLVLADDDAAEEACPAQDDDDDPVDDSLRYHYNVNPVPDPPVVSVVSSVVVSLVVVVVVPPVCPSHDSVSNHDDPVRVVSSCCSVPVDPPPPPPLVNVLVVLVVVLVVLDVVVVVVVVVCVPPLEEEEEDAPPNCLVSSLLVVLVVCVVVVFQEEEADPDPSVQVSSLVVSCVVPVDSRRYHYYHLLVVLCVQLVPDDQDPDPCCSPPVSLVSSLVLLPDPPRPQAAGQEYEYEQCLVQLAPSSQSSQQSRHDVGLLGGGYYYYHHPVCVVVDDPVSVVSSVVSVVVNPVSPDYDYDYD

Radius of gyration: 26.28 Å; chains: 1; bounding box: 62×41×76 Å